Protein AF-A0A1M7MMV8-F1 (afdb_monomer_lite)

Sequence (318 aa):
MLEPCAVELTKLLLDPLRGDCEPALGEGLLLNPLEANEVASVLGEAFEEASAAGAPLVLGFLGHGHVVREGEFLFPVRSTPETPGPGTAFDLLSGLGELMRRHGGVRELTVVVDACLSGYAALFAAQQWFGPAMQTGRRIELLTSSDGRVSYGLQFSGALNGLIRQGDVRLGQILRTRPVRQAVEARLTRQVPQATSYDGGGGAPQDPYDTWLAHNVAYERELSVLAGSVDESVLIPPLRYFQPPAEMREFVEAVRRNRTVAVLGTMGSGKTTLACALCRRELLRRRRPTVPRPSAGSSASTPPAGPPARCGRCCPTR

Foldseek 3Di:
DQVVLQVLLLCLLVDCLKNVDDQLDDSVDDPLDPWLVVVLVSVLSSLQSCLVVLHAEEEEAAAAWDDPDALFIWRFSDDDDPDDDRGGTHRPLVSVLVSCVVRLSHQHYEYEEEYAQCARRVVRSVVVSQVVLLVRQGKYKYKYWANGHGRPPPLLSVLLSVCSLQFDLLDDQFADRVVSQVSSCVSDDPGRMDMDIHTSPPPDDPDPDPRGSIGGCCQPVVRFVLHPDPCVVPQSVVLNPDDDDPCLLVVLVCVVVDVDDDQDDDPPPCSSNSVSCVSRVVSNDDDDDDDDDDPPDDDDDDDDDDDDDDDDDDDDDD

Secondary structure (DSSP, 8-state):
-HHHHHHHHHHHHS-TTTT----SSTTS---S-SSHHHHHHHHHHHHHHHHHHT--EEEEEES--EEEETTEEEEESSS--SS--TTTEEEHHHHHHHHHHH-TT--EEEEEEE-TTHHHHHHHHHHHHHHHHHTTT-EEEEEES-SSSPPPTTHHHHHHHHHHHH--TTS-SEE-HHHHHHHHHTT-SS---EEEEEE------S-S----SEE-GGG-TTT-SSTT-TTHHHHHHHHHSPPPPTTHHHHHHHHHH-S-------TTS-HHHHHHHTT-TTTTSPPPP-PPPPP------PPPP--PPPP-------

pLDDT: mean 77.61, std 17.67, range [29.62, 96.44]

Organism: NCBI:txid310782

Structure (mmCIF, N/CA/C/O backbone):
data_AF-A0A1M7MMV8-F1
#
_entry.id   AF-A0A1M7MMV8-F1
#
loop_
_atom_site.group_PDB
_atom_site.id
_atom_site.type_symbol
_atom_site.label_atom_id
_atom_site.label_alt_id
_atom_site.label_comp_id
_atom_site.label_asym_id
_atom_site.label_entity_id
_atom_site.label_seq_id
_atom_site.pdbx_PDB_ins_code
_atom_site.Cartn_x
_atom_site.Cartn_y
_atom_site.Cartn_z
_atom_site.occupancy
_atom_site.B_iso_or_equiv
_atom_site.auth_seq_id
_atom_site.auth_comp_id
_atom_site.auth_asym_id
_atom_site.auth_atom_id
_atom_site.pdbx_PDB_model_num
ATOM 1 N N . MET A 1 1 ? -0.430 17.936 -4.335 1.00 71.12 1 MET A N 1
ATOM 2 C CA . MET A 1 1 ? -1.264 16.767 -3.946 1.00 71.12 1 MET A CA 1
ATOM 3 C C . MET A 1 1 ? -0.507 15.459 -4.142 1.00 71.12 1 MET A C 1
ATOM 5 O O . MET A 1 1 ? -0.550 14.642 -3.235 1.00 71.12 1 MET A O 1
ATOM 9 N N . LEU A 1 2 ? 0.203 15.287 -5.266 1.00 84.50 2 LEU A N 1
ATOM 10 C CA . LEU A 1 2 ? 1.042 14.115 -5.554 1.00 84.50 2 LEU A CA 1
ATOM 11 C C . LEU A 1 2 ? 2.174 13.917 -4.548 1.00 84.50 2 LEU A C 1
ATOM 13 O O . LEU A 1 2 ? 2.185 12.897 -3.868 1.00 84.50 2 LEU A O 1
ATOM 17 N N . GLU A 1 3 ? 3.042 14.915 -4.380 1.00 88.62 3 GLU A N 1
ATOM 18 C CA . GLU A 1 3 ? 4.192 14.824 -3.467 1.00 88.62 3 GLU A CA 1
ATOM 19 C C . GLU A 1 3 ? 3.798 14.424 -2.031 1.00 88.62 3 GLU A C 1
ATOM 21 O O . GLU A 1 3 ? 4.375 13.464 -1.528 1.00 88.62 3 GLU A O 1
ATOM 26 N N . PRO A 1 4 ? 2.772 15.021 -1.377 1.00 91.62 4 PRO A N 1
ATOM 27 C CA . PRO A 1 4 ? 2.326 14.545 -0.067 1.00 91.62 4 PRO A CA 1
ATOM 28 C C . PRO A 1 4 ? 1.918 13.069 -0.026 1.00 91.62 4 PRO A C 1
ATOM 30 O O . PRO A 1 4 ? 2.183 12.405 0.971 1.00 91.62 4 PRO A O 1
ATOM 33 N N . CYS A 1 5 ? 1.269 12.553 -1.078 1.00 91.62 5 CYS A N 1
ATOM 34 C CA . CYS A 1 5 ? 0.847 11.150 -1.121 1.00 91.62 5 CYS A CA 1
ATOM 35 C C . CYS A 1 5 ? 2.045 10.212 -1.295 1.00 91.62 5 CYS A C 1
ATOM 37 O O . CYS A 1 5 ? 2.088 9.181 -0.630 1.00 91.62 5 CYS A O 1
ATOM 39 N N . ALA A 1 6 ? 3.007 10.585 -2.147 1.00 92.31 6 ALA A N 1
ATOM 40 C CA . ALA A 1 6 ? 4.234 9.823 -2.367 1.00 92.31 6 ALA A CA 1
ATOM 41 C C . ALA A 1 6 ? 5.101 9.789 -1.102 1.00 92.31 6 ALA A C 1
ATOM 43 O O . ALA A 1 6 ? 5.446 8.714 -0.629 1.00 92.31 6 ALA A O 1
ATOM 44 N N . VAL A 1 7 ? 5.340 10.950 -0.481 1.00 95.00 7 VAL A N 1
ATOM 45 C CA . VAL A 1 7 ? 6.086 11.054 0.784 1.00 95.00 7 VAL A CA 1
ATOM 46 C C . VAL A 1 7 ? 5.411 10.252 1.897 1.00 95.00 7 VAL A C 1
ATOM 48 O O . VAL A 1 7 ? 6.087 9.600 2.688 1.00 95.00 7 VAL A O 1
ATOM 51 N N . GLU A 1 8 ? 4.081 10.299 1.994 1.00 95.75 8 GLU A N 1
ATOM 52 C CA . GLU A 1 8 ? 3.352 9.515 2.992 1.00 95.75 8 GLU A CA 1
ATOM 53 C C . GLU A 1 8 ? 3.444 8.010 2.714 1.00 95.75 8 GLU A C 1
ATOM 55 O O . GLU A 1 8 ? 3.641 7.255 3.661 1.00 95.75 8 GLU A O 1
ATOM 60 N N . LEU A 1 9 ? 3.351 7.572 1.454 1.00 95.25 9 LEU A N 1
ATOM 61 C CA . LEU A 1 9 ? 3.513 6.161 1.104 1.00 95.25 9 LEU A CA 1
ATOM 62 C C . LEU A 1 9 ? 4.921 5.667 1.459 1.00 95.25 9 LEU A C 1
ATOM 64 O O . LEU A 1 9 ? 5.030 4.670 2.163 1.00 95.25 9 LEU A O 1
ATOM 68 N N . THR A 1 10 ? 5.974 6.392 1.066 1.00 95.38 10 THR A N 1
ATOM 69 C CA . THR A 1 10 ? 7.364 6.051 1.418 1.00 95.38 10 THR A CA 1
ATOM 70 C C . THR A 1 10 ? 7.535 5.942 2.930 1.00 95.38 10 THR A C 1
ATOM 72 O O . THR A 1 10 ? 8.011 4.926 3.420 1.00 95.38 10 THR A O 1
ATOM 75 N N . LYS A 1 11 ? 7.059 6.929 3.701 1.00 96.38 11 LYS A N 1
ATOM 76 C CA . LYS A 1 11 ? 7.138 6.886 5.172 1.00 96.38 11 LYS A CA 1
ATOM 77 C C . LYS A 1 11 ? 6.429 5.682 5.779 1.00 96.38 11 LYS A C 1
ATOM 79 O O . LYS A 1 11 ? 6.890 5.164 6.782 1.00 96.38 11 LYS A O 1
ATOM 84 N N . LEU A 1 12 ? 5.290 5.277 5.219 1.00 96.44 12 LEU A N 1
ATOM 85 C CA . LEU A 1 12 ? 4.546 4.117 5.704 1.00 96.44 12 LEU A CA 1
ATOM 86 C C . LEU A 1 12 ? 5.234 2.797 5.341 1.00 96.44 12 LEU A C 1
ATOM 88 O O . LEU A 1 12 ? 5.130 1.853 6.117 1.00 96.44 12 LEU A O 1
ATOM 92 N N . LEU A 1 13 ? 5.910 2.731 4.191 1.00 95.31 13 LEU A N 1
ATOM 93 C CA . LEU A 1 13 ? 6.671 1.552 3.780 1.00 95.31 13 LEU A CA 1
ATOM 94 C C . LEU A 1 13 ? 7.964 1.394 4.597 1.00 95.31 13 LEU A C 1
ATOM 96 O O . LEU A 1 13 ? 8.295 0.287 4.994 1.00 95.31 13 LEU A O 1
ATOM 100 N N . LEU A 1 14 ? 8.645 2.495 4.917 1.00 95.50 14 LEU A N 1
ATOM 101 C CA . LEU A 1 14 ? 9.873 2.486 5.727 1.00 95.50 14 LEU A CA 1
ATOM 102 C C . LEU A 1 14 ? 9.627 2.380 7.244 1.00 95.50 14 LEU A C 1
ATOM 104 O O . LEU A 1 14 ? 10.567 2.342 8.030 1.00 95.50 14 LEU A O 1
ATOM 108 N N . ASP A 1 15 ? 8.371 2.409 7.687 1.00 95.19 15 ASP A N 1
ATOM 109 C CA . ASP A 1 15 ? 8.030 2.311 9.106 1.00 95.19 15 ASP A CA 1
ATOM 110 C C . ASP A 1 15 ? 8.120 0.841 9.571 1.00 95.19 15 ASP A C 1
ATOM 112 O O . ASP A 1 15 ? 7.400 0.006 9.007 1.00 95.19 15 ASP A O 1
ATOM 116 N N . PRO A 1 16 ? 8.939 0.523 10.600 1.00 93.38 16 PRO A N 1
ATOM 117 C CA . PRO A 1 16 ? 9.171 -0.854 11.060 1.00 93.38 16 PRO A CA 1
ATOM 118 C C . PRO A 1 16 ? 7.918 -1.587 11.551 1.00 93.38 16 PRO A C 1
ATOM 120 O O . PRO A 1 16 ? 7.846 -2.807 11.527 1.00 93.38 16 PRO A O 1
ATOM 123 N N . LEU A 1 17 ? 6.895 -0.854 11.998 1.00 91.50 17 LEU A N 1
ATOM 124 C CA . LEU A 1 17 ? 5.632 -1.439 12.462 1.00 91.50 17 LEU A CA 1
ATOM 125 C C . LEU A 1 17 ? 4.609 -1.586 11.328 1.00 91.50 17 LEU A C 1
ATOM 127 O O . LEU A 1 17 ? 3.459 -1.976 11.558 1.00 91.50 17 LEU A O 1
ATOM 131 N N . ARG A 1 18 ? 4.974 -1.171 10.111 1.00 93.25 18 ARG A N 1
ATOM 132 C CA . ARG A 1 18 ? 4.094 -1.109 8.944 1.00 93.25 18 ARG A CA 1
ATOM 133 C C . ARG A 1 18 ? 4.722 -1.811 7.762 1.00 93.25 18 ARG A C 1
ATOM 135 O O . ARG A 1 18 ? 4.415 -2.971 7.555 1.00 93.25 18 ARG A O 1
ATOM 142 N N . GLY A 1 19 ? 5.493 -1.124 6.930 1.00 92.19 19 GLY A N 1
ATOM 143 C CA . GLY A 1 19 ? 6.065 -1.761 5.749 1.00 92.19 19 GLY A CA 1
ATOM 144 C C . GLY A 1 19 ? 7.324 -2.559 6.048 1.00 92.19 19 GLY A C 1
ATOM 145 O O . GLY A 1 19 ? 7.577 -3.507 5.313 1.00 92.19 19 GLY A O 1
ATOM 146 N N . ASP A 1 20 ? 8.066 -2.185 7.098 1.00 92.75 20 ASP A N 1
ATOM 147 C CA . ASP A 1 20 ? 9.360 -2.781 7.464 1.00 92.75 20 ASP A CA 1
ATOM 148 C C . ASP A 1 20 ? 10.316 -2.913 6.262 1.00 92.75 20 ASP A C 1
ATOM 150 O O . ASP A 1 20 ? 11.073 -3.868 6.120 1.00 92.75 20 ASP A O 1
ATOM 154 N N . CYS A 1 21 ? 10.218 -1.966 5.323 1.00 92.44 21 CYS A N 1
ATOM 155 C CA . CYS A 1 21 ? 11.058 -1.927 4.138 1.00 92.44 21 CYS A CA 1
ATOM 156 C C . CYS A 1 21 ? 12.317 -1.110 4.418 1.00 92.44 21 CYS A C 1
ATOM 158 O O . CYS A 1 21 ? 12.263 -0.059 5.059 1.00 92.44 21 CYS A O 1
ATOM 160 N N . GLU A 1 22 ? 13.426 -1.530 3.824 1.00 92.94 22 GLU A N 1
ATOM 161 C CA . GLU A 1 22 ? 14.622 -0.706 3.699 1.00 92.94 22 GLU A CA 1
ATOM 162 C C . GLU A 1 22 ? 14.579 0.075 2.373 1.00 92.94 22 GLU A C 1
ATOM 164 O O . GLU A 1 22 ? 14.006 -0.402 1.383 1.00 92.94 22 GLU A O 1
ATOM 169 N N . PRO A 1 23 ? 15.131 1.298 2.320 1.00 93.19 23 PRO A N 1
ATOM 170 C CA . PRO A 1 23 ? 15.187 2.047 1.076 1.00 93.19 23 PRO A CA 1
ATOM 171 C C . PRO A 1 23 ? 16.188 1.384 0.122 1.00 93.19 23 PRO A C 1
ATOM 173 O O . PRO A 1 23 ? 17.384 1.402 0.371 1.00 93.19 23 PRO A O 1
ATOM 176 N N . ALA A 1 24 ? 15.706 0.873 -1.012 1.00 84.31 24 ALA A N 1
ATOM 177 C CA . ALA A 1 24 ? 16.559 0.270 -2.044 1.00 84.31 24 ALA A CA 1
ATOM 178 C C . ALA A 1 24 ? 17.437 1.281 -2.816 1.00 84.31 24 ALA A C 1
ATOM 180 O O . ALA A 1 24 ? 18.163 0.892 -3.719 1.00 84.31 24 ALA A O 1
ATOM 181 N N . LEU A 1 25 ? 17.285 2.586 -2.558 1.00 81.06 25 LEU A N 1
ATOM 182 C CA . LEU A 1 25 ? 18.195 3.637 -3.018 1.00 81.06 25 LEU A CA 1
ATOM 183 C C . LEU A 1 25 ? 17.940 4.928 -2.234 1.00 81.06 25 LEU A C 1
ATOM 185 O O . LEU A 1 25 ? 16.809 5.424 -2.213 1.00 81.06 25 LEU A O 1
ATOM 189 N N . GLY A 1 26 ? 18.990 5.524 -1.661 1.00 84.19 26 GLY A N 1
ATOM 190 C CA . GLY A 1 26 ? 18.907 6.809 -0.958 1.00 84.19 26 GLY A CA 1
ATOM 191 C C . GLY A 1 26 ? 17.808 6.816 0.111 1.00 84.19 26 GLY A C 1
ATOM 192 O O . GLY A 1 26 ? 17.819 6.004 1.025 1.00 84.19 26 GLY A O 1
ATOM 193 N N . GLU A 1 27 ? 16.830 7.714 -0.029 1.00 86.62 27 GLU A N 1
ATOM 194 C CA . GLU A 1 27 ? 15.670 7.830 0.876 1.00 86.62 27 GLU A CA 1
ATOM 195 C C . GLU A 1 27 ? 14.450 6.993 0.421 1.00 86.62 27 GLU A C 1
ATOM 197 O O . GLU A 1 27 ? 13.348 7.143 0.952 1.00 86.62 27 GLU A O 1
ATOM 202 N N . GLY A 1 28 ? 14.593 6.156 -0.615 1.00 89.62 28 GLY A N 1
ATOM 203 C CA . GLY A 1 28 ? 13.506 5.335 -1.165 1.00 89.62 28 GLY A CA 1
ATOM 204 C C . GLY A 1 28 ? 12.421 6.131 -1.905 1.00 89.62 28 GLY A C 1
ATOM 205 O O . GLY A 1 28 ? 11.288 5.665 -2.047 1.00 89.62 28 GLY A O 1
ATOM 206 N N . LEU A 1 29 ? 12.730 7.354 -2.350 1.00 92.50 29 LEU A N 1
ATOM 207 C CA . LEU A 1 29 ? 11.789 8.238 -3.036 1.00 92.50 29 LEU A CA 1
ATOM 208 C C . LEU A 1 29 ? 12.481 9.076 -4.117 1.00 92.50 29 LEU A C 1
ATOM 210 O O . LEU A 1 29 ? 13.401 9.837 -3.830 1.00 92.50 29 LEU A O 1
ATOM 214 N N . LEU A 1 30 ? 11.950 9.006 -5.339 1.00 92.00 30 LEU A N 1
ATOM 215 C CA . LEU A 1 30 ? 12.319 9.869 -6.460 1.00 92.00 30 LEU A CA 1
ATOM 216 C C . LEU A 1 30 ? 11.159 10.826 -6.773 1.00 92.00 30 LEU A C 1
ATOM 218 O O . LEU A 1 30 ? 10.054 10.385 -7.094 1.00 92.00 30 LEU A O 1
ATOM 222 N N . LEU A 1 31 ? 11.398 12.137 -6.676 1.00 89.75 31 LEU A N 1
ATOM 223 C CA . LEU A 1 31 ? 10.403 13.175 -6.968 1.00 89.75 31 LEU A CA 1
ATOM 224 C C . LEU A 1 31 ? 10.819 14.009 -8.174 1.00 89.75 31 LEU A C 1
ATOM 226 O O . LEU A 1 31 ? 11.951 14.469 -8.246 1.00 89.75 31 LEU A O 1
ATOM 230 N N . ASN A 1 32 ? 9.854 14.274 -9.058 1.00 85.38 32 ASN A N 1
ATOM 231 C CA . ASN A 1 32 ? 9.992 15.162 -10.217 1.00 85.38 32 ASN A CA 1
ATOM 232 C C . ASN A 1 32 ? 11.279 14.916 -11.041 1.00 85.38 32 ASN A C 1
ATOM 234 O O . ASN A 1 32 ? 12.029 15.873 -11.262 1.00 85.38 32 ASN A O 1
ATOM 238 N N . PRO A 1 33 ? 11.536 13.669 -11.492 1.00 87.38 33 PRO A N 1
ATOM 239 C CA . PRO A 1 33 ? 12.714 13.368 -12.299 1.00 87.38 33 PRO A CA 1
ATOM 240 C C . PRO A 1 33 ? 12.750 14.245 -13.553 1.00 87.38 33 PRO A C 1
ATOM 242 O O . PRO A 1 33 ? 11.723 14.533 -14.178 1.00 87.38 33 PRO A O 1
ATOM 245 N N . LEU A 1 34 ? 13.942 14.692 -13.930 1.00 82.00 34 LEU A N 1
ATOM 246 C CA . LEU A 1 34 ? 14.109 15.602 -15.058 1.00 82.00 34 LEU A CA 1
ATOM 247 C C . LEU A 1 34 ? 14.065 14.859 -16.390 1.00 82.00 34 LEU A C 1
ATOM 249 O O . LEU A 1 34 ? 13.573 15.436 -17.365 1.00 82.00 34 LEU A O 1
ATOM 253 N N . GLU A 1 35 ? 14.556 13.619 -16.412 1.00 85.56 35 GLU A N 1
ATOM 254 C CA . GLU A 1 35 ? 14.747 12.794 -17.606 1.00 85.56 35 GLU A CA 1
ATOM 255 C C . GLU A 1 35 ? 14.334 11.336 -17.353 1.00 85.56 35 GLU A C 1
ATOM 257 O O . GLU A 1 35 ? 14.447 10.821 -16.243 1.00 85.56 35 GLU A O 1
ATOM 262 N N . ALA A 1 36 ? 13.885 10.630 -18.396 1.00 86.25 36 ALA A N 1
ATOM 263 C CA . ALA A 1 36 ? 13.515 9.213 -18.286 1.00 86.25 36 ALA A CA 1
ATOM 264 C C . ALA A 1 36 ? 14.699 8.312 -17.883 1.00 86.25 36 ALA A C 1
ATOM 266 O O . ALA A 1 36 ? 14.507 7.316 -17.186 1.00 86.25 36 ALA A O 1
ATOM 267 N N . ASN A 1 37 ? 15.922 8.687 -18.271 1.00 87.12 37 ASN A N 1
ATOM 268 C CA . ASN A 1 37 ? 17.139 7.961 -17.905 1.00 87.12 37 ASN A CA 1
ATOM 269 C C . ASN A 1 37 ? 17.435 8.016 -16.403 1.00 87.12 37 ASN A C 1
ATOM 271 O O . ASN A 1 37 ? 17.997 7.066 -15.871 1.00 87.12 37 ASN A O 1
ATOM 275 N N . GLU A 1 38 ? 17.023 9.081 -15.716 1.00 89.06 38 GLU A N 1
ATOM 276 C CA . GLU A 1 38 ? 17.145 9.184 -14.259 1.00 89.06 38 GLU A CA 1
ATOM 277 C C . GLU A 1 38 ? 16.297 8.104 -13.577 1.00 89.06 38 GLU A C 1
ATOM 279 O O . GLU A 1 38 ? 16.791 7.360 -12.735 1.00 89.06 38 GLU A O 1
ATOM 284 N N . VAL A 1 39 ? 15.047 7.938 -14.026 1.00 90.44 39 VAL A N 1
ATOM 285 C CA . VAL A 1 39 ? 14.155 6.870 -13.545 1.00 90.44 39 VAL A CA 1
ATOM 286 C C . VAL A 1 39 ? 14.746 5.493 -13.841 1.00 90.44 39 VAL A C 1
ATOM 288 O O . VAL A 1 39 ? 14.743 4.626 -12.972 1.00 90.44 39 VAL A O 1
ATOM 291 N N . ALA A 1 40 ? 15.274 5.289 -15.051 1.00 90.94 40 ALA A N 1
ATOM 292 C CA . ALA A 1 40 ? 15.883 4.020 -15.434 1.00 90.94 40 ALA A CA 1
ATOM 293 C C . ALA A 1 40 ? 17.128 3.681 -14.593 1.00 90.94 40 ALA A C 1
ATOM 295 O O . ALA A 1 40 ? 17.284 2.523 -14.211 1.00 90.94 40 ALA A O 1
ATOM 296 N N . SER A 1 41 ? 17.979 4.669 -14.283 1.00 91.88 41 SER A N 1
ATOM 297 C CA . SER A 1 41 ? 19.162 4.490 -13.424 1.00 91.88 41 SER A CA 1
ATOM 298 C C . SER A 1 41 ? 18.754 4.101 -12.010 1.00 91.88 41 SER A C 1
ATOM 300 O O . SER A 1 41 ? 19.182 3.064 -11.515 1.00 91.88 41 SER A O 1
ATOM 302 N N . VAL A 1 42 ? 17.839 4.868 -11.408 1.00 93.50 42 VAL A N 1
ATOM 303 C CA . VAL A 1 42 ? 17.348 4.632 -10.043 1.00 93.50 42 VAL A CA 1
ATOM 304 C C . VAL A 1 42 ? 16.703 3.255 -9.907 1.00 93.50 42 VAL A C 1
ATOM 306 O O . VAL A 1 42 ? 16.947 2.543 -8.937 1.00 93.50 42 VAL A O 1
ATOM 309 N N . LEU A 1 43 ? 15.894 2.848 -10.889 1.00 93.75 43 LEU A N 1
ATOM 310 C CA . LEU A 1 43 ? 15.322 1.505 -10.900 1.00 93.75 43 LEU A CA 1
ATOM 311 C C . LEU A 1 43 ? 16.399 0.433 -11.095 1.00 93.75 43 LEU A C 1
ATOM 313 O O . LEU A 1 43 ? 16.319 -0.611 -10.460 1.00 93.75 43 LEU A O 1
ATOM 317 N N . GLY A 1 44 ? 17.401 0.676 -11.943 1.00 94.69 44 GLY A N 1
ATOM 318 C CA . GLY A 1 44 ? 18.543 -0.223 -12.114 1.00 94.69 44 GLY A CA 1
ATOM 319 C C . GLY A 1 44 ? 19.270 -0.496 -10.801 1.00 94.69 44 GLY A C 1
ATOM 320 O O . GLY A 1 44 ? 19.436 -1.656 -10.434 1.00 94.69 44 GLY A O 1
ATOM 321 N N . GLU A 1 45 ? 19.615 0.563 -10.073 1.00 95.12 45 GLU A N 1
ATOM 322 C CA . GLU A 1 45 ? 20.292 0.490 -8.773 1.00 95.12 45 GLU A CA 1
ATOM 323 C C . GLU A 1 45 ? 19.429 -0.238 -7.729 1.00 95.12 45 GLU A C 1
ATOM 325 O O . GLU A 1 45 ? 19.895 -1.184 -7.098 1.00 95.12 45 GLU A O 1
ATOM 330 N N . ALA A 1 46 ? 18.138 0.099 -7.631 1.00 95.12 46 ALA A N 1
ATOM 331 C CA . ALA A 1 46 ? 17.223 -0.561 -6.697 1.00 95.12 46 ALA A CA 1
ATOM 332 C C . ALA A 1 46 ? 17.057 -2.068 -6.977 1.00 95.12 46 ALA A C 1
ATOM 334 O O . ALA A 1 46 ? 16.980 -2.880 -6.053 1.00 95.12 46 ALA A O 1
ATOM 335 N N . PHE A 1 47 ? 17.001 -2.466 -8.253 1.00 94.19 47 PHE A N 1
ATOM 336 C CA . PHE A 1 47 ? 16.959 -3.879 -8.636 1.00 94.19 47 PHE A CA 1
ATOM 337 C C . PHE A 1 47 ? 18.290 -4.590 -8.390 1.00 94.19 47 PHE A C 1
ATOM 339 O O . PHE A 1 47 ? 18.285 -5.769 -8.035 1.00 94.19 47 PHE A O 1
ATOM 346 N N . GLU A 1 48 ? 19.418 -3.912 -8.595 1.00 94.88 48 GLU A N 1
ATOM 347 C CA . GLU A 1 48 ? 20.742 -4.450 -8.295 1.00 94.88 48 GLU A CA 1
ATOM 348 C C . GLU A 1 48 ? 20.886 -4.748 -6.802 1.00 94.88 48 GLU A C 1
ATOM 350 O O . GLU A 1 48 ? 21.221 -5.880 -6.448 1.00 94.88 48 GLU A O 1
ATOM 355 N N . GLU A 1 49 ? 20.533 -3.793 -5.941 1.00 93.44 49 GLU A N 1
ATOM 356 C CA . GLU A 1 49 ? 20.600 -3.937 -4.486 1.00 93.44 49 GLU A CA 1
ATOM 357 C C . GLU A 1 49 ? 19.662 -5.040 -3.977 1.00 93.44 49 GLU A C 1
ATOM 359 O O . GLU A 1 49 ? 20.107 -5.983 -3.315 1.00 93.44 49 GLU A O 1
ATOM 364 N N . ALA A 1 50 ? 18.385 -5.012 -4.378 1.00 91.81 50 ALA A N 1
ATOM 365 C CA . ALA A 1 50 ? 17.424 -6.049 -3.996 1.00 91.81 50 ALA A CA 1
ATOM 366 C C . ALA A 1 50 ? 17.840 -7.441 -4.506 1.00 91.81 50 ALA A C 1
ATOM 368 O O . ALA A 1 50 ? 17.700 -8.441 -3.800 1.00 91.81 50 ALA A O 1
ATOM 369 N N . SER A 1 51 ? 18.402 -7.524 -5.716 1.00 91.50 51 SER A N 1
ATOM 370 C CA . SER A 1 51 ? 18.907 -8.783 -6.268 1.00 91.50 51 SER A CA 1
ATOM 371 C C . SER A 1 51 ? 20.131 -9.299 -5.524 1.00 91.50 51 SER A C 1
ATOM 373 O O . SER A 1 51 ? 20.250 -10.513 -5.359 1.00 91.50 51 SER A O 1
ATOM 375 N N . ALA A 1 52 ? 21.046 -8.420 -5.113 1.00 92.00 52 ALA A N 1
ATOM 376 C CA . ALA A 1 52 ? 22.229 -8.796 -4.344 1.00 92.00 52 ALA A CA 1
ATOM 377 C C . ALA A 1 52 ? 21.845 -9.312 -2.948 1.00 92.00 52 ALA A C 1
ATOM 379 O O . ALA A 1 52 ? 22.420 -10.295 -2.481 1.00 92.00 52 ALA A O 1
ATOM 380 N N . ALA A 1 53 ? 20.830 -8.706 -2.327 1.00 90.00 53 ALA A N 1
ATOM 381 C CA . ALA A 1 53 ? 20.279 -9.135 -1.044 1.00 90.00 53 ALA A CA 1
ATOM 382 C C . ALA A 1 53 ? 19.363 -10.372 -1.141 1.00 90.00 53 ALA A C 1
ATOM 384 O O . ALA A 1 53 ? 19.070 -11.007 -0.129 1.00 90.00 53 ALA A O 1
ATOM 385 N N . GLY A 1 54 ? 18.888 -10.724 -2.343 1.00 87.75 54 GLY A N 1
ATOM 386 C CA . GLY A 1 54 ? 17.844 -11.739 -2.524 1.00 87.75 54 GLY A CA 1
ATOM 387 C C . GLY A 1 54 ? 16.504 -11.332 -1.899 1.00 87.75 54 GLY A C 1
ATOM 388 O O . GLY A 1 54 ? 15.732 -12.198 -1.488 1.00 87.75 54 GLY A O 1
ATOM 389 N N . ALA A 1 55 ? 16.260 -10.025 -1.792 1.00 88.44 55 ALA A N 1
ATOM 390 C CA . ALA A 1 55 ? 15.129 -9.433 -1.095 1.00 88.44 55 ALA A CA 1
ATOM 391 C C . ALA A 1 55 ? 13.922 -9.206 -2.030 1.00 88.44 55 ALA A C 1
ATOM 393 O O . ALA A 1 55 ? 14.091 -9.035 -3.246 1.00 88.44 55 ALA A O 1
ATOM 394 N N . PRO A 1 56 ? 12.691 -9.184 -1.485 1.00 89.25 56 PRO A N 1
ATOM 395 C CA . PRO A 1 56 ? 11.526 -8.685 -2.208 1.00 89.25 56 PRO A CA 1
ATOM 396 C C . PRO A 1 56 ? 11.674 -7.185 -2.498 1.00 89.25 56 PRO A C 1
ATOM 398 O O . PRO A 1 56 ? 12.244 -6.442 -1.702 1.00 89.25 56 PRO A O 1
ATOM 401 N N . LEU A 1 57 ? 11.118 -6.724 -3.620 1.00 91.62 57 LEU A N 1
ATOM 402 C CA . LEU A 1 57 ? 11.142 -5.312 -4.007 1.00 91.62 57 LEU A CA 1
ATOM 403 C C . LEU A 1 57 ? 9.720 -4.747 -4.110 1.00 91.62 57 LEU A C 1
ATOM 405 O O . LEU A 1 57 ? 8.852 -5.327 -4.766 1.00 91.62 57 LEU A O 1
ATOM 409 N N . VAL A 1 58 ? 9.486 -3.586 -3.493 1.00 93.12 58 VAL A N 1
ATOM 410 C CA . VAL A 1 58 ? 8.222 -2.839 -3.583 1.00 93.12 58 VAL A CA 1
ATOM 411 C C . VAL A 1 58 ? 8.467 -1.523 -4.318 1.00 93.12 58 VAL A C 1
ATOM 413 O O . VAL A 1 58 ? 9.306 -0.727 -3.909 1.00 93.12 58 VAL A O 1
ATOM 416 N N . LEU A 1 59 ? 7.717 -1.272 -5.391 1.00 93.69 59 LEU A N 1
ATOM 417 C CA . LEU A 1 59 ? 7.830 -0.066 -6.214 1.00 93.69 59 LEU A CA 1
ATOM 418 C C . LEU A 1 59 ? 6.501 0.688 -6.279 1.00 93.69 59 LEU A C 1
ATOM 420 O O . LEU A 1 59 ? 5.448 0.094 -6.516 1.00 93.69 59 LEU A O 1
ATOM 424 N N . GLY A 1 60 ? 6.552 2.012 -6.124 1.00 92.56 60 GLY A N 1
ATOM 425 C CA . GLY A 1 60 ? 5.394 2.902 -6.217 1.00 92.56 60 GLY A CA 1
ATOM 426 C C . GLY A 1 60 ? 5.539 3.932 -7.338 1.00 92.56 60 GLY A C 1
ATOM 427 O O . GLY A 1 60 ? 6.444 4.759 -7.308 1.00 92.56 60 GLY A O 1
ATOM 428 N N . PHE A 1 61 ? 4.608 3.932 -8.291 1.00 90.88 61 PHE A N 1
ATOM 429 C CA . PHE A 1 61 ? 4.542 4.878 -9.407 1.00 90.88 61 PHE A CA 1
ATOM 430 C C . PHE A 1 61 ? 3.292 5.747 -9.276 1.00 90.88 61 PHE A C 1
ATOM 432 O O . PHE A 1 61 ? 2.179 5.307 -9.564 1.00 90.88 61 PHE A O 1
ATOM 439 N N . LEU A 1 62 ? 3.459 6.985 -8.810 1.00 89.88 62 LEU A N 1
ATOM 440 C CA . LEU A 1 62 ? 2.362 7.932 -8.594 1.00 89.88 62 LEU A CA 1
ATOM 441 C C . LEU A 1 62 ? 2.520 9.102 -9.560 1.00 89.88 62 LEU A C 1
ATOM 443 O O . LEU A 1 62 ? 3.480 9.861 -9.449 1.00 89.88 62 LEU A O 1
ATOM 447 N N . GLY A 1 63 ? 1.589 9.273 -10.498 1.00 86.00 63 GLY A N 1
ATOM 448 C CA . GLY A 1 63 ? 1.733 10.320 -11.503 1.00 86.00 63 GLY A CA 1
ATOM 449 C C . GLY A 1 63 ? 0.780 10.236 -12.678 1.00 86.00 63 GLY A C 1
ATOM 450 O O . GLY A 1 63 ? -0.318 9.685 -12.601 1.00 86.00 63 GLY A O 1
ATOM 451 N N . HIS A 1 64 ? 1.195 10.849 -13.781 1.00 80.19 64 HIS A N 1
ATOM 452 C CA . HIS A 1 64 ? 0.487 10.724 -15.044 1.00 80.19 64 HIS A CA 1
ATOM 453 C C . HIS A 1 64 ? 0.845 9.391 -15.699 1.00 80.19 64 HIS A C 1
ATOM 455 O O . HIS A 1 64 ? 1.969 8.914 -15.604 1.00 80.19 64 HIS A O 1
ATOM 461 N N . GLY A 1 65 ? -0.136 8.783 -16.353 1.00 77.44 65 GLY A N 1
ATOM 462 C CA . GLY A 1 65 ? 0.050 7.582 -17.153 1.00 77.44 65 GLY A CA 1
ATOM 463 C C . GLY A 1 65 ? -0.441 7.863 -18.554 1.00 77.44 65 GLY A C 1
ATOM 464 O O . GLY A 1 65 ? -1.475 8.520 -18.721 1.00 77.44 65 GLY A O 1
ATOM 465 N N . HIS A 1 66 ? 0.298 7.390 -19.547 1.00 75.56 66 HIS A N 1
ATOM 466 C CA . HIS A 1 66 ? -0.109 7.474 -20.936 1.00 75.56 66 HIS A CA 1
ATOM 467 C C . HIS A 1 66 ? -0.013 6.100 -21.588 1.00 75.56 66 HIS A C 1
ATOM 469 O O . HIS A 1 66 ? 1.030 5.451 -21.559 1.00 75.56 66 HIS A O 1
ATOM 475 N N . VAL A 1 67 ? -1.119 5.667 -22.184 1.00 72.31 67 VAL A N 1
ATOM 476 C CA . VAL A 1 67 ? -1.174 4.433 -22.965 1.00 72.31 67 VAL A CA 1
ATOM 477 C C . VAL A 1 67 ? -1.004 4.824 -24.422 1.00 72.31 67 VAL A C 1
ATOM 479 O O . VAL A 1 67 ? -1.875 5.495 -24.972 1.00 72.31 67 VAL A O 1
ATOM 482 N N . VAL A 1 68 ? 0.115 4.430 -25.029 1.00 68.75 68 VAL A N 1
ATOM 483 C CA . VAL A 1 68 ? 0.385 4.699 -26.453 1.00 68.75 68 VAL A CA 1
ATOM 484 C C . VAL A 1 68 ? -0.307 3.657 -27.328 1.00 68.75 68 VAL A C 1
ATOM 486 O O . VAL A 1 68 ? -0.915 3.984 -28.344 1.00 68.75 68 VAL A O 1
ATOM 489 N N . ARG A 1 69 ? -0.215 2.388 -26.923 1.00 66.81 69 ARG A N 1
ATOM 490 C CA . ARG A 1 69 ? -0.813 1.214 -27.570 1.00 66.81 69 ARG A CA 1
ATOM 491 C C . ARG A 1 69 ? -0.962 0.090 -26.544 1.00 66.81 69 ARG A C 1
ATOM 493 O O . ARG A 1 69 ? -0.460 0.197 -25.425 1.00 66.81 69 ARG A O 1
ATOM 500 N N . GLU A 1 70 ? -1.641 -0.991 -26.913 1.00 65.00 70 GLU A N 1
ATOM 501 C CA . GLU A 1 70 ? -1.705 -2.189 -26.069 1.00 65.00 70 GLU A CA 1
ATOM 502 C C . GLU A 1 70 ? -0.289 -2.686 -25.733 1.00 65.00 70 GLU A C 1
ATOM 504 O O . GLU A 1 70 ? 0.543 -2.857 -26.623 1.00 65.00 70 GLU A O 1
ATOM 509 N N . GLY A 1 71 ? -0.007 -2.881 -24.442 1.00 63.53 71 GLY A N 1
ATOM 510 C CA . GLY A 1 71 ? 1.308 -3.315 -23.962 1.00 63.53 71 GLY A CA 1
ATOM 511 C C . GLY A 1 71 ? 2.344 -2.203 -23.747 1.00 63.53 71 GLY A C 1
ATOM 512 O O . GLY A 1 71 ? 3.415 -2.502 -23.236 1.00 63.53 71 GLY A O 1
ATOM 513 N N . GLU A 1 72 ? 2.041 -0.939 -24.070 1.00 70.88 72 GLU A N 1
ATOM 514 C CA . GLU A 1 72 ? 2.966 0.194 -23.896 1.00 70.88 72 GLU A CA 1
ATOM 515 C C . GLU A 1 72 ? 2.369 1.237 -22.940 1.00 70.88 72 GLU A C 1
ATOM 517 O O . GLU A 1 72 ? 1.407 1.945 -23.266 1.00 70.88 72 GLU A O 1
ATOM 522 N N . PHE A 1 73 ? 2.949 1.327 -21.741 1.00 75.25 73 PHE A N 1
ATOM 523 C CA . PHE A 1 73 ? 2.546 2.263 -20.694 1.00 75.25 73 PHE A CA 1
ATOM 524 C C . PHE A 1 73 ? 3.722 3.166 -20.369 1.00 75.25 73 PHE A C 1
ATOM 526 O O . PHE A 1 73 ? 4.681 2.779 -19.696 1.00 75.25 73 PHE A O 1
ATOM 533 N N . LEU A 1 74 ? 3.611 4.391 -20.857 1.00 79.19 74 LEU A N 1
ATOM 534 C CA . LEU A 1 74 ? 4.587 5.427 -20.628 1.00 79.19 74 LEU A CA 1
ATOM 535 C C . LEU A 1 74 ? 4.223 6.177 -19.350 1.00 79.19 74 LEU A C 1
ATOM 537 O O . LEU A 1 74 ? 3.089 6.633 -19.177 1.00 79.19 74 LEU A O 1
ATOM 541 N N . PHE A 1 75 ? 5.205 6.309 -18.467 1.00 81.88 75 PHE A N 1
ATOM 542 C CA . PHE A 1 75 ? 5.151 7.117 -17.260 1.00 81.88 75 PHE A CA 1
ATOM 543 C C . PHE A 1 75 ? 5.940 8.409 -17.516 1.00 81.88 75 PHE A C 1
ATOM 545 O O . PHE A 1 75 ? 7.175 8.390 -17.478 1.00 81.88 75 PHE A O 1
ATOM 552 N N . PRO A 1 76 ? 5.269 9.523 -17.871 1.00 78.44 76 PRO A N 1
ATOM 553 C CA . PRO A 1 76 ? 5.945 10.780 -18.145 1.00 78.44 76 PRO A CA 1
ATOM 554 C C . PRO A 1 76 ? 6.706 11.262 -16.914 1.00 78.44 76 PRO A C 1
ATOM 556 O O . PRO A 1 76 ? 6.151 11.320 -15.818 1.00 78.44 76 PRO A O 1
ATOM 559 N N . VAL A 1 77 ? 7.969 11.637 -17.112 1.00 76.06 77 VAL A N 1
ATOM 560 C CA . VAL A 1 77 ? 8.811 12.184 -16.035 1.00 76.06 77 VAL A CA 1
ATOM 561 C C . VAL A 1 77 ? 8.481 13.646 -15.731 1.00 76.06 77 VAL A C 1
ATOM 563 O O . VAL A 1 77 ? 8.717 14.134 -14.632 1.00 76.06 77 VAL A O 1
ATOM 566 N N . ARG A 1 78 ? 7.845 14.332 -16.689 1.00 68.94 78 ARG A N 1
ATOM 567 C CA . ARG A 1 78 ? 7.350 15.709 -16.568 1.00 68.94 78 ARG A CA 1
ATOM 568 C C . ARG A 1 78 ? 5.864 15.795 -16.915 1.00 68.94 78 ARG A C 1
ATOM 570 O O . ARG A 1 78 ? 5.252 14.805 -17.312 1.00 68.94 78 ARG A O 1
ATOM 577 N N . SER A 1 79 ? 5.295 16.997 -16.765 1.00 63.38 79 SER A N 1
ATOM 578 C CA . SER A 1 79 ? 3.957 17.368 -17.255 1.00 63.38 79 SER A CA 1
ATOM 579 C C . SER A 1 79 ? 3.628 16.661 -18.567 1.00 63.38 79 SER A C 1
ATOM 581 O O . SER A 1 79 ? 4.484 16.665 -19.448 1.00 63.38 79 SER A O 1
ATOM 583 N N . THR A 1 80 ? 2.420 16.095 -18.692 1.00 60.03 80 THR A N 1
ATOM 584 C CA . THR A 1 80 ? 1.984 15.287 -19.843 1.00 60.03 80 THR A CA 1
ATOM 585 C C . THR A 1 80 ? 2.451 15.913 -21.165 1.00 60.03 80 THR A C 1
ATOM 587 O O . THR A 1 80 ? 1.870 16.919 -21.580 1.00 60.03 80 THR A O 1
ATOM 590 N N . PRO A 1 81 ? 3.514 15.388 -21.803 1.00 61.28 81 PRO A N 1
ATOM 591 C CA . PRO A 1 81 ? 4.031 15.977 -23.030 1.00 61.28 81 PRO A CA 1
ATOM 592 C C . PRO A 1 81 ? 3.017 15.758 -24.156 1.00 61.28 81 PRO A C 1
ATOM 594 O O . PRO A 1 81 ? 2.308 14.751 -24.160 1.00 61.28 81 PRO A O 1
ATOM 597 N N . GLU A 1 82 ? 2.963 16.672 -25.129 1.00 60.41 82 GLU A N 1
ATOM 598 C CA . GLU A 1 82 ? 2.089 16.522 -26.307 1.00 60.41 82 GLU A CA 1
ATOM 599 C C . GLU A 1 82 ? 2.403 15.243 -27.099 1.00 60.41 82 GLU A C 1
ATOM 601 O O . GLU A 1 82 ? 1.526 14.670 -27.741 1.00 60.41 82 GLU A O 1
ATOM 606 N N . THR A 1 83 ? 3.646 14.758 -27.030 1.00 65.62 83 THR A N 1
ATOM 607 C CA . THR A 1 83 ? 4.058 13.465 -27.585 1.00 65.62 83 THR A CA 1
ATOM 608 C C . THR A 1 83 ? 5.010 12.766 -26.609 1.00 65.62 83 THR A C 1
ATOM 610 O O . THR A 1 83 ? 6.186 13.132 -26.513 1.00 65.62 83 THR A O 1
ATOM 613 N N . PRO A 1 84 ? 4.518 11.790 -25.829 1.00 68.44 84 PRO A N 1
ATOM 614 C CA . PRO A 1 84 ? 5.358 10.956 -24.976 1.00 68.44 84 PRO A CA 1
ATOM 615 C C . PRO A 1 84 ? 6.337 10.115 -25.806 1.00 68.44 84 PRO A C 1
ATOM 617 O O . PRO A 1 84 ? 5.967 9.570 -26.843 1.00 68.44 84 PRO A O 1
ATOM 620 N N . GLY A 1 85 ? 7.584 10.001 -25.351 1.00 69.62 85 GLY A N 1
ATOM 621 C CA . GLY A 1 85 ? 8.615 9.199 -26.009 1.00 69.62 85 GLY A CA 1
ATOM 622 C C . GLY A 1 85 ? 9.828 8.948 -25.106 1.00 69.62 85 GLY A C 1
ATOM 623 O O . GLY A 1 85 ? 9.829 9.404 -23.964 1.00 69.62 85 GLY A O 1
ATOM 624 N N . PRO A 1 86 ? 10.884 8.275 -25.603 1.00 67.62 86 PRO A N 1
ATOM 625 C CA . PRO A 1 86 ? 12.000 7.786 -24.779 1.00 67.62 86 PRO A CA 1
ATOM 626 C C . PRO A 1 86 ? 12.756 8.855 -23.976 1.00 67.62 86 PRO A C 1
ATOM 628 O O . PRO A 1 86 ? 13.346 8.546 -22.950 1.00 67.62 86 PRO A O 1
ATOM 631 N N . GLY A 1 87 ? 12.742 10.116 -24.422 1.00 72.56 87 GLY A N 1
ATOM 632 C CA . GLY A 1 87 ? 13.345 11.232 -23.681 1.00 72.56 87 GLY A CA 1
ATOM 633 C C . GLY A 1 87 ? 12.414 11.892 -22.655 1.00 72.56 87 GLY A C 1
ATOM 634 O O . GLY A 1 87 ? 12.878 12.641 -21.803 1.00 72.56 87 GLY A O 1
ATOM 635 N N . THR A 1 88 ? 11.103 11.646 -22.732 1.00 76.62 88 THR A N 1
ATOM 636 C CA . THR A 1 88 ? 10.073 12.377 -21.969 1.00 76.62 88 THR A CA 1
ATOM 637 C C . THR A 1 88 ? 9.208 11.480 -21.087 1.00 76.62 88 THR A C 1
ATOM 639 O O . THR A 1 88 ? 8.487 11.982 -20.219 1.00 76.62 88 THR A O 1
ATOM 642 N N . ALA A 1 89 ? 9.282 10.162 -21.269 1.00 84.44 89 ALA A N 1
ATOM 643 C CA . ALA A 1 89 ? 8.562 9.186 -20.476 1.00 84.44 89 ALA A CA 1
ATOM 644 C C . ALA A 1 89 ? 9.328 7.866 -20.370 1.00 84.44 89 ALA A C 1
ATOM 646 O O . ALA A 1 89 ? 9.977 7.424 -21.315 1.00 84.44 89 ALA A O 1
ATOM 647 N N . PHE A 1 90 ? 9.211 7.232 -19.209 1.00 86.56 90 PHE A N 1
ATOM 648 C CA . PHE A 1 90 ? 9.742 5.901 -18.966 1.00 86.56 90 PHE A CA 1
ATOM 649 C C . PHE A 1 90 ? 8.731 4.848 -19.431 1.00 86.56 90 PHE A C 1
ATOM 651 O O . PHE A 1 90 ? 7.566 4.906 -19.034 1.00 86.56 90 PHE A O 1
ATOM 658 N N . ASP A 1 91 ? 9.157 3.883 -20.248 1.00 86.38 91 ASP A N 1
ATOM 659 C CA . ASP A 1 91 ? 8.345 2.696 -20.536 1.00 86.38 91 ASP A CA 1
ATOM 660 C C . ASP A 1 91 ? 8.387 1.766 -19.325 1.00 86.38 91 ASP A C 1
ATOM 662 O O . ASP A 1 91 ? 9.308 0.963 -19.152 1.00 86.38 91 ASP A O 1
ATOM 666 N N . LEU A 1 92 ? 7.371 1.911 -18.472 1.00 84.06 92 LEU A N 1
ATOM 667 C CA . LEU A 1 92 ? 7.262 1.181 -17.218 1.00 84.06 92 LEU A CA 1
ATOM 668 C C . LEU A 1 92 ? 7.273 -0.327 -17.449 1.00 84.06 92 LEU A C 1
ATOM 670 O O . LEU A 1 92 ? 7.837 -1.084 -16.662 1.00 84.06 92 LEU A O 1
ATOM 674 N N . LEU A 1 93 ? 6.639 -0.760 -18.533 1.00 79.50 93 LEU A N 1
ATOM 675 C CA . LEU A 1 93 ? 6.379 -2.163 -18.776 1.00 79.50 93 LEU A CA 1
ATOM 676 C C . LEU A 1 93 ? 7.614 -2.859 -19.323 1.00 79.50 93 LEU A C 1
ATOM 678 O O . LEU A 1 93 ? 8.106 -3.823 -18.731 1.00 79.50 93 LEU A O 1
ATOM 682 N N . SER A 1 94 ? 8.165 -2.332 -20.411 1.00 81.25 94 SER A N 1
ATOM 683 C CA . SER A 1 94 ? 9.387 -2.879 -20.995 1.00 81.25 94 SER A CA 1
ATOM 684 C C . SER A 1 94 ? 10.571 -2.748 -20.035 1.00 81.25 94 SER A C 1
ATOM 686 O O . SER A 1 94 ? 11.354 -3.691 -19.898 1.00 81.25 94 SER A O 1
ATOM 688 N N . GLY A 1 95 ? 10.670 -1.615 -19.329 1.00 86.94 95 GLY A N 1
ATOM 689 C CA . GLY A 1 95 ? 11.746 -1.329 -18.383 1.00 86.94 95 GLY A CA 1
ATOM 690 C C . GLY A 1 95 ? 11.780 -2.303 -17.207 1.00 86.94 95 GLY A C 1
ATOM 691 O O . GLY A 1 95 ? 12.809 -2.935 -16.970 1.00 86.94 95 GLY A O 1
ATOM 692 N N . LEU A 1 96 ? 10.654 -2.499 -16.510 1.00 87.38 96 LEU A N 1
ATOM 693 C CA . LEU A 1 96 ? 10.597 -3.455 -15.396 1.00 87.38 96 LEU A CA 1
ATOM 694 C C . LEU A 1 96 ? 10.794 -4.900 -15.869 1.00 87.38 96 LEU A C 1
ATOM 696 O O . LEU A 1 96 ? 11.480 -5.670 -15.200 1.00 87.38 96 LEU A O 1
ATOM 700 N N . GLY A 1 97 ? 10.258 -5.272 -17.036 1.00 83.25 97 GLY A N 1
ATOM 701 C CA . GLY A 1 97 ? 10.463 -6.608 -17.600 1.00 83.25 97 GLY A CA 1
ATOM 702 C C . GLY A 1 97 ? 11.936 -6.910 -17.905 1.00 83.25 97 GLY A C 1
ATOM 703 O O . GLY A 1 97 ? 12.406 -8.022 -17.657 1.00 83.25 97 GLY A O 1
ATOM 704 N N . GLU A 1 98 ? 12.679 -5.927 -18.417 1.00 86.75 98 GLU A N 1
ATOM 705 C CA . GLU A 1 98 ? 14.122 -6.039 -18.653 1.00 86.75 98 GLU A CA 1
ATOM 706 C C . GLU A 1 98 ? 14.918 -6.121 -17.347 1.00 86.75 98 GLU A C 1
ATOM 708 O O . GLU A 1 98 ? 15.776 -6.996 -17.212 1.00 86.75 98 GLU A O 1
ATOM 713 N N . LEU A 1 99 ? 14.592 -5.278 -16.364 1.00 90.19 99 LEU A N 1
ATOM 714 C CA . LEU A 1 99 ? 15.226 -5.315 -15.046 1.00 90.19 99 LEU A CA 1
ATOM 715 C C . LEU A 1 99 ? 15.001 -6.661 -14.359 1.00 90.19 99 LEU A C 1
ATOM 717 O O . LEU A 1 99 ? 15.954 -7.282 -13.900 1.00 90.19 99 LEU A O 1
ATOM 721 N N . MET A 1 100 ? 13.779 -7.191 -14.391 1.00 84.94 100 MET A N 1
ATOM 722 C CA . MET A 1 100 ? 13.506 -8.527 -13.870 1.00 84.94 100 MET A CA 1
ATOM 723 C C . MET A 1 100 ? 14.341 -9.605 -14.570 1.00 84.94 100 MET A C 1
ATOM 725 O O . MET A 1 100 ? 14.871 -10.495 -13.906 1.00 84.94 100 MET A O 1
ATOM 729 N N . ARG A 1 101 ? 14.484 -9.580 -15.902 1.00 84.06 101 ARG A N 1
ATOM 730 C CA . ARG A 1 101 ? 15.325 -10.564 -16.614 1.00 84.06 101 ARG A CA 1
ATOM 731 C C . ARG A 1 101 ? 16.794 -10.465 -16.213 1.00 84.06 101 ARG A C 1
ATOM 733 O O . ARG A 1 101 ? 17.428 -11.498 -16.019 1.00 84.06 101 ARG A O 1
ATOM 740 N N . ARG A 1 102 ? 17.312 -9.245 -16.079 1.00 88.31 102 ARG A N 1
ATOM 741 C CA . ARG A 1 102 ? 18.713 -8.974 -15.735 1.00 88.31 102 ARG A CA 1
ATOM 742 C C . ARG A 1 102 ? 19.042 -9.322 -14.283 1.00 88.31 102 ARG A C 1
ATOM 744 O O . ARG A 1 102 ? 20.096 -9.888 -14.012 1.00 88.31 102 ARG A O 1
ATOM 751 N N . HIS A 1 103 ? 18.131 -9.022 -13.364 1.00 89.19 103 HIS A N 1
ATOM 752 C CA . HIS A 1 103 ? 18.346 -9.124 -11.925 1.00 89.19 103 HIS A CA 1
ATOM 753 C C . HIS A 1 103 ? 17.687 -10.391 -11.366 1.00 89.19 103 HIS A C 1
ATOM 755 O O . HIS A 1 103 ? 16.566 -10.401 -10.860 1.00 89.19 103 HIS A O 1
ATOM 761 N N . GLY A 1 104 ? 18.422 -11.499 -11.510 1.00 83.06 104 GLY A N 1
ATOM 762 C CA . GLY A 1 104 ? 18.065 -12.861 -11.098 1.00 83.06 104 GLY A CA 1
ATOM 763 C C . GLY A 1 104 ? 17.490 -12.998 -9.685 1.00 83.06 104 GLY A C 1
ATOM 764 O O . GLY A 1 104 ? 16.554 -13.774 -9.486 1.00 83.06 104 GLY A O 1
ATOM 765 N N . GLY A 1 105 ? 18.060 -12.254 -8.735 1.00 84.44 105 GLY A N 1
ATOM 766 C CA . GLY A 1 105 ? 17.833 -12.403 -7.298 1.00 84.44 105 GLY A CA 1
ATOM 767 C C . GLY A 1 105 ? 16.527 -11.806 -6.782 1.00 84.44 105 GLY A C 1
ATOM 768 O O . GLY A 1 105 ? 16.066 -12.234 -5.729 1.00 84.44 105 GLY A O 1
ATOM 769 N N . VAL A 1 106 ? 15.884 -10.899 -7.528 1.00 87.25 106 VAL A N 1
ATOM 770 C CA . VAL A 1 106 ? 14.553 -10.388 -7.163 1.00 87.25 106 VAL A CA 1
ATOM 771 C C . VAL A 1 106 ? 13.513 -11.459 -7.489 1.00 87.25 106 VAL A C 1
ATOM 773 O O . VAL A 1 106 ? 13.098 -11.634 -8.640 1.00 87.25 106 VAL A O 1
ATOM 776 N N . ARG A 1 107 ? 13.121 -12.223 -6.467 1.00 83.06 107 ARG A N 1
ATOM 777 C CA . ARG A 1 107 ? 12.126 -13.303 -6.588 1.00 83.06 107 ARG A CA 1
ATOM 778 C C . ARG A 1 107 ? 10.692 -12.809 -6.459 1.00 83.06 107 ARG A C 1
ATOM 780 O O . ARG A 1 107 ? 9.790 -13.443 -7.003 1.00 83.06 107 ARG A O 1
ATOM 787 N N . GLU A 1 108 ? 10.506 -11.678 -5.790 1.00 86.38 108 GLU A N 1
ATOM 788 C CA . GLU A 1 108 ? 9.208 -11.084 -5.495 1.00 86.38 108 GLU A CA 1
ATOM 789 C C . GLU A 1 108 ? 9.217 -9.596 -5.834 1.00 86.38 108 GLU A C 1
ATOM 791 O O . GLU A 1 108 ? 10.081 -8.848 -5.374 1.00 86.38 108 GLU A O 1
ATOM 796 N N . LEU A 1 109 ? 8.239 -9.167 -6.629 1.00 88.81 109 LEU A N 1
ATOM 797 C CA . LEU A 1 109 ? 8.067 -7.773 -7.018 1.00 88.81 109 LEU A CA 1
ATOM 798 C C . LEU A 1 109 ? 6.625 -7.332 -6.765 1.00 88.81 109 LEU A C 1
ATOM 800 O O . LEU A 1 109 ? 5.699 -7.867 -7.374 1.00 88.81 109 LEU A O 1
ATOM 804 N N . THR A 1 110 ? 6.438 -6.318 -5.923 1.00 90.25 110 THR A N 1
ATOM 805 C CA . THR A 1 110 ? 5.150 -5.633 -5.750 1.00 90.25 110 THR A CA 1
ATOM 806 C C . THR A 1 110 ? 5.199 -4.265 -6.414 1.00 90.25 110 THR A C 1
ATOM 808 O O . THR A 1 110 ? 6.020 -3.428 -6.058 1.00 90.25 110 THR A O 1
ATOM 811 N N . VAL A 1 111 ? 4.294 -4.004 -7.353 1.00 90.56 111 VAL A N 1
ATOM 812 C CA . VAL A 1 111 ? 4.198 -2.731 -8.073 1.00 90.56 111 VAL A CA 1
ATOM 813 C C . VAL A 1 111 ? 2.859 -2.066 -7.775 1.00 90.56 111 VAL A C 1
ATOM 815 O O . VAL A 1 111 ? 1.796 -2.625 -8.044 1.00 90.56 111 VAL A O 1
ATOM 818 N N . VAL A 1 112 ? 2.900 -0.842 -7.253 1.00 91.88 112 VAL A N 1
ATOM 819 C CA . VAL A 1 112 ? 1.729 0.008 -7.020 1.00 91.88 112 VAL A CA 1
ATOM 820 C C . VAL A 1 112 ? 1.736 1.152 -8.028 1.00 91.88 112 VAL A C 1
ATOM 822 O O . VAL A 1 112 ? 2.674 1.940 -8.061 1.00 91.88 112 VAL A O 1
ATOM 825 N N . VAL A 1 113 ? 0.684 1.280 -8.835 1.00 89.38 113 VAL A N 1
ATOM 826 C CA . VAL A 1 113 ? 0.568 2.319 -9.870 1.00 89.38 113 VAL A CA 1
ATOM 827 C C . VAL A 1 113 ? -0.670 3.179 -9.625 1.00 89.38 113 VAL A C 1
ATOM 829 O O . VAL A 1 113 ? -1.800 2.739 -9.843 1.00 89.38 113 VAL A O 1
ATOM 832 N N . ASP A 1 114 ? -0.476 4.438 -9.231 1.00 88.50 114 ASP A N 1
ATOM 833 C CA . ASP A 1 114 ? -1.536 5.450 -9.226 1.00 88.50 114 ASP A CA 1
ATOM 834 C C . ASP A 1 114 ? -1.366 6.418 -10.394 1.00 88.50 114 ASP A C 1
ATOM 836 O O . ASP A 1 114 ? -0.795 7.502 -10.266 1.00 88.50 114 ASP A O 1
ATOM 840 N N . ALA A 1 115 ? -1.874 5.999 -11.548 1.00 82.75 115 ALA A N 1
ATOM 841 C CA . ALA A 1 115 ? -1.855 6.789 -12.766 1.00 82.75 115 ALA A CA 1
ATOM 842 C C . ALA A 1 115 ? -3.121 6.562 -13.599 1.00 82.75 115 ALA A C 1
ATOM 844 O O . ALA A 1 115 ? -3.738 5.494 -13.543 1.00 82.75 115 ALA A O 1
ATOM 845 N N . CYS A 1 116 ? -3.532 7.570 -14.371 1.00 74.19 116 CYS A N 1
ATOM 846 C CA . CYS A 1 116 ? -4.658 7.445 -15.301 1.00 74.19 116 CYS A CA 1
ATOM 847 C C . CYS A 1 116 ? -4.399 6.335 -16.327 1.00 74.19 116 CYS A C 1
ATOM 849 O O . CYS A 1 116 ? -3.259 6.139 -16.740 1.00 74.19 116 CYS A O 1
ATOM 851 N N . LEU A 1 117 ? -5.460 5.645 -16.761 1.00 64.50 117 LEU A N 1
ATOM 852 C CA . LEU A 1 117 ? -5.401 4.596 -17.794 1.00 64.50 117 LEU A CA 1
ATOM 853 C C . LEU A 1 117 ? -4.509 3.382 -17.442 1.00 64.50 117 LEU A C 1
ATOM 855 O O . LEU A 1 117 ? -4.344 2.484 -18.264 1.00 64.50 117 LEU A O 1
ATOM 859 N N . SER A 1 118 ? -3.983 3.316 -16.214 1.00 61.22 118 SER A N 1
ATOM 860 C CA . SER A 1 118 ? -3.088 2.253 -15.736 1.00 61.22 118 SER A CA 1
ATOM 861 C C . SER A 1 118 ? -3.735 0.869 -15.721 1.00 61.22 118 SER A C 1
ATOM 863 O O . SER A 1 118 ? -3.031 -0.119 -15.858 1.00 61.22 118 SER A O 1
ATOM 865 N N . GLY A 1 119 ? -5.063 0.776 -15.593 1.00 58.31 119 GLY A N 1
ATOM 866 C CA . GLY A 1 119 ? -5.784 -0.495 -15.480 1.00 58.31 119 GLY A CA 1
ATOM 867 C C . GLY A 1 119 ? -5.547 -1.462 -16.625 1.00 58.31 119 GLY A C 1
ATOM 868 O O . GLY A 1 119 ? -4.871 -2.469 -16.450 1.00 58.31 119 GLY A O 1
ATOM 869 N N . TYR A 1 120 ? -6.113 -1.166 -17.795 1.00 62.88 120 TYR A N 1
ATOM 870 C CA . TYR A 1 120 ? -6.074 -2.093 -18.927 1.00 62.88 120 TYR A CA 1
ATOM 871 C C . TYR A 1 120 ? -4.660 -2.298 -19.473 1.00 62.88 120 TYR A C 1
ATOM 873 O O . TYR A 1 120 ? -4.252 -3.438 -19.672 1.00 62.88 120 TYR A O 1
ATOM 881 N N . ALA A 1 121 ? -3.888 -1.225 -19.662 1.00 61.19 121 ALA A N 1
ATOM 882 C CA . ALA A 1 121 ? -2.547 -1.339 -20.227 1.00 61.19 121 ALA A CA 1
ATOM 883 C C . ALA A 1 121 ? -1.585 -2.103 -19.306 1.00 61.19 121 ALA A C 1
ATOM 885 O O . ALA A 1 121 ? -0.851 -2.961 -19.789 1.00 61.19 121 ALA A O 1
ATOM 886 N N . ALA A 1 122 ? -1.624 -1.861 -17.989 1.00 62.25 122 ALA A N 1
ATOM 887 C CA . ALA A 1 122 ? -0.744 -2.574 -17.068 1.00 62.25 122 ALA A CA 1
ATOM 888 C C . ALA A 1 122 ? -1.185 -4.029 -16.846 1.00 62.25 122 ALA A C 1
ATOM 890 O O . ALA A 1 122 ? -0.325 -4.891 -16.723 1.00 62.25 122 ALA A O 1
ATOM 891 N N . LEU A 1 123 ? -2.490 -4.340 -16.861 1.00 64.94 123 LEU A N 1
ATOM 892 C CA . LEU A 1 123 ? -2.976 -5.728 -16.802 1.00 64.94 123 LEU A CA 1
ATOM 893 C C . LEU A 1 123 ? -2.550 -6.545 -18.029 1.00 64.94 123 LEU A C 1
ATOM 895 O O . LEU A 1 123 ? -2.023 -7.644 -17.871 1.00 64.94 123 LEU A O 1
ATOM 899 N N . PHE A 1 124 ? -2.760 -6.018 -19.239 1.00 63.22 124 PHE A N 1
ATOM 900 C CA . PHE A 1 124 ? -2.378 -6.707 -20.478 1.00 63.22 124 PHE A CA 1
ATOM 901 C C . PHE A 1 124 ? -0.863 -6.865 -20.611 1.00 63.22 124 PHE A C 1
ATOM 903 O O . PHE A 1 124 ? -0.380 -7.882 -21.098 1.00 63.22 124 PHE A O 1
ATOM 910 N N . ALA A 1 125 ? -0.091 -5.892 -20.146 1.00 60.06 125 ALA A N 1
ATOM 911 C CA . ALA A 1 125 ? 1.358 -5.981 -20.192 1.00 60.06 125 ALA A CA 1
ATOM 912 C C . ALA A 1 125 ? 1.962 -6.846 -19.088 1.00 60.06 125 ALA A C 1
ATOM 914 O O . ALA A 1 125 ? 2.953 -7.531 -19.328 1.00 60.06 125 ALA A O 1
ATOM 915 N N . ALA A 1 126 ? 1.339 -6.896 -17.907 1.00 62.69 126 ALA A N 1
ATOM 916 C CA . ALA A 1 126 ? 1.728 -7.850 -16.879 1.00 62.69 126 ALA A CA 1
ATOM 917 C C . ALA A 1 126 ? 1.635 -9.290 -17.417 1.00 62.69 126 ALA A C 1
ATOM 919 O O . ALA A 1 126 ? 2.511 -10.099 -17.129 1.00 62.69 126 ALA A O 1
ATOM 920 N N . GLN A 1 127 ? 0.685 -9.587 -18.320 1.00 65.38 127 GLN A N 1
ATOM 921 C CA . GLN A 1 127 ? 0.641 -10.875 -19.034 1.00 65.38 127 GLN A CA 1
ATOM 922 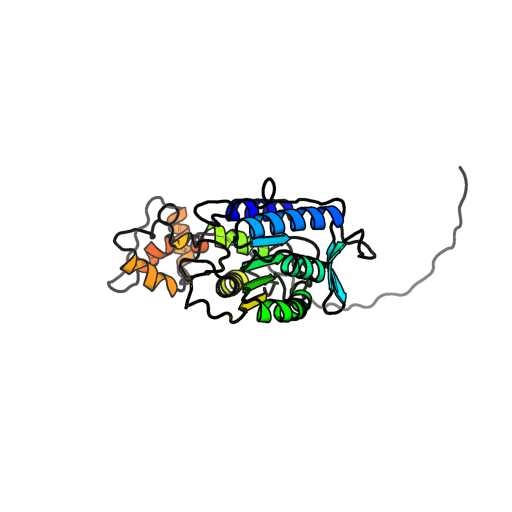C C . GLN A 1 127 ? 1.906 -11.183 -19.846 1.00 65.38 127 GLN A C 1
ATOM 924 O O . GLN A 1 127 ? 2.301 -12.345 -19.929 1.00 65.38 127 GLN A O 1
ATOM 929 N N . GLN A 1 128 ? 2.586 -10.171 -20.388 1.00 64.69 128 GLN A N 1
ATOM 930 C CA . GLN A 1 128 ? 3.860 -10.353 -21.091 1.00 64.69 128 GLN A CA 1
ATOM 931 C C . GLN A 1 128 ? 5.032 -10.593 -20.126 1.00 64.69 128 GLN A C 1
ATOM 933 O O . GLN A 1 128 ? 5.957 -11.333 -20.461 1.00 64.69 128 GLN A O 1
ATOM 938 N N . TRP A 1 129 ? 4.988 -10.033 -18.912 1.00 63.34 129 TRP A N 1
ATOM 939 C CA . TRP A 1 129 ? 5.950 -10.342 -17.843 1.00 63.34 129 TRP A CA 1
ATOM 940 C C . TRP A 1 129 ? 5.784 -11.755 -17.285 1.00 63.34 129 TRP A C 1
ATOM 942 O O . TRP A 1 129 ? 6.758 -12.373 -16.850 1.00 63.34 129 TRP A O 1
ATOM 952 N N . PHE A 1 130 ? 4.556 -12.274 -17.304 1.00 64.19 130 PHE A N 1
ATOM 953 C CA . PHE A 1 130 ? 4.245 -13.587 -16.753 1.00 64.19 130 PHE A CA 1
ATOM 954 C C . PHE A 1 130 ? 4.951 -14.712 -17.510 1.00 64.19 130 PHE A C 1
ATOM 956 O O . PHE A 1 130 ? 5.415 -15.646 -16.870 1.00 64.19 130 PHE A O 1
ATOM 963 N N . GLY A 1 131 ? 5.150 -14.603 -18.829 1.00 62.97 131 GLY A N 1
ATOM 964 C CA . GLY A 1 131 ? 5.844 -15.636 -19.614 1.00 62.97 131 GLY A CA 1
ATOM 965 C C . GLY A 1 131 ? 7.256 -15.975 -19.094 1.00 62.97 131 GLY A C 1
ATOM 966 O O . GLY A 1 131 ? 7.530 -17.135 -18.792 1.00 62.97 131 GLY A O 1
ATOM 967 N N . PRO A 1 132 ? 8.162 -14.993 -18.939 1.00 62.19 132 PRO A N 1
ATOM 968 C CA . PRO A 1 132 ? 9.477 -15.219 -18.329 1.00 62.19 132 PRO A CA 1
ATOM 969 C C . PRO A 1 132 ? 9.432 -15.565 -16.828 1.00 62.19 132 PRO A C 1
ATOM 971 O O . PRO A 1 132 ? 10.259 -16.344 -16.346 1.00 62.19 132 PRO A O 1
ATOM 974 N N . ALA A 1 133 ? 8.474 -15.016 -16.073 1.00 59.78 133 ALA A N 1
ATOM 975 C CA . ALA A 1 133 ? 8.311 -15.315 -14.647 1.00 59.78 133 ALA A CA 1
ATOM 976 C C . ALA A 1 133 ? 7.866 -16.775 -14.394 1.00 59.78 133 ALA A C 1
ATOM 978 O O . ALA A 1 133 ? 8.349 -17.397 -13.447 1.00 59.78 133 ALA A O 1
ATOM 979 N N . MET A 1 134 ? 7.055 -17.352 -15.296 1.00 56.94 134 MET A N 1
ATOM 980 C CA . MET A 1 134 ? 6.651 -18.774 -15.310 1.00 56.94 134 MET A CA 1
ATOM 981 C C . MET A 1 134 ? 7.834 -19.733 -15.336 1.00 56.94 134 MET A C 1
ATOM 983 O O . MET A 1 134 ? 7.767 -20.817 -14.769 1.00 56.94 134 MET A O 1
ATOM 987 N N . GLN A 1 135 ? 8.922 -19.357 -16.002 1.00 60.75 135 GLN A N 1
ATOM 988 C CA . GLN A 1 135 ? 10.082 -20.236 -16.162 1.00 60.75 135 GLN A CA 1
ATOM 989 C C . GLN A 1 135 ? 11.050 -20.149 -14.978 1.00 60.75 135 GLN A C 1
ATOM 991 O O . GLN A 1 135 ? 11.947 -20.977 -14.854 1.00 60.75 135 GLN A O 1
ATOM 996 N N . THR A 1 136 ? 10.886 -19.138 -14.122 1.00 66.06 136 THR A N 1
ATOM 997 C CA . THR A 1 136 ? 11.871 -18.761 -13.098 1.00 66.06 136 THR A CA 1
ATOM 998 C C . THR A 1 136 ? 11.327 -18.824 -11.670 1.00 66.06 136 THR A C 1
ATOM 1000 O O . THR A 1 136 ? 12.070 -18.541 -10.735 1.00 66.06 136 THR A O 1
ATOM 1003 N N . GLY A 1 137 ? 10.059 -19.216 -11.479 1.00 70.25 137 GLY A N 1
ATOM 1004 C CA . GLY A 1 137 ? 9.455 -19.358 -10.149 1.00 70.25 137 GLY A CA 1
ATOM 1005 C C . GLY A 1 137 ? 9.244 -18.026 -9.422 1.00 70.25 137 GLY A C 1
ATOM 1006 O O . GLY A 1 137 ? 9.212 -18.000 -8.196 1.00 70.25 137 GLY A O 1
ATOM 1007 N N . ARG A 1 138 ? 9.153 -16.916 -10.161 1.00 78.44 138 ARG A N 1
ATOM 1008 C CA . ARG A 1 138 ? 9.046 -15.565 -9.594 1.00 78.44 138 ARG A CA 1
ATOM 1009 C C . ARG A 1 138 ? 7.605 -15.172 -9.322 1.00 78.44 138 ARG A C 1
ATOM 1011 O O . ARG A 1 138 ? 6.699 -15.575 -10.053 1.00 78.44 138 ARG A O 1
ATOM 1018 N N . ARG A 1 139 ? 7.420 -14.309 -8.327 1.00 81.50 139 ARG A N 1
ATOM 1019 C CA . ARG A 1 139 ? 6.127 -13.748 -7.952 1.00 81.50 139 ARG A CA 1
ATOM 1020 C C . ARG A 1 139 ? 6.053 -12.262 -8.271 1.00 81.50 139 ARG A C 1
ATOM 1022 O O . ARG A 1 139 ? 6.960 -11.496 -7.953 1.00 81.50 139 ARG A O 1
ATOM 1029 N N . ILE A 1 140 ? 4.961 -11.861 -8.913 1.00 83.88 140 ILE A N 1
ATOM 1030 C CA . ILE A 1 140 ? 4.698 -10.466 -9.267 1.00 83.88 140 ILE A CA 1
ATOM 1031 C C . ILE A 1 140 ? 3.297 -10.104 -8.792 1.00 83.88 140 ILE A C 1
ATOM 1033 O O . ILE A 1 140 ? 2.313 -10.750 -9.153 1.00 83.88 140 ILE A O 1
ATOM 1037 N N . GLU A 1 141 ? 3.206 -9.041 -8.010 1.00 86.75 141 GLU A N 1
ATOM 1038 C CA . GLU A 1 141 ? 1.961 -8.447 -7.553 1.00 86.75 141 GLU A CA 1
ATOM 1039 C C . GLU A 1 141 ? 1.840 -7.045 -8.151 1.00 86.75 141 GLU A C 1
ATOM 1041 O O . GLU A 1 141 ? 2.720 -6.206 -7.987 1.00 86.75 141 GLU A O 1
ATOM 1046 N N . LEU A 1 142 ? 0.743 -6.767 -8.847 1.00 86.62 142 LEU A N 1
ATOM 1047 C CA . LEU A 1 142 ? 0.466 -5.463 -9.440 1.00 86.62 142 LEU A CA 1
ATOM 1048 C C . LEU A 1 142 ? -0.842 -4.917 -8.874 1.00 86.62 142 LEU A C 1
ATOM 1050 O O . LEU A 1 142 ? -1.871 -5.588 -8.949 1.00 86.62 142 LEU A O 1
ATOM 1054 N N . LEU A 1 143 ? -0.818 -3.687 -8.365 1.00 89.31 143 LEU A N 1
ATOM 1055 C CA . LEU A 1 143 ? -1.981 -2.952 -7.874 1.00 89.31 143 LEU A CA 1
ATOM 1056 C C . LEU A 1 143 ? -2.092 -1.610 -8.595 1.00 89.31 143 LEU A C 1
ATOM 1058 O O . LEU A 1 143 ? -1.193 -0.781 -8.491 1.00 89.31 143 LEU A O 1
ATOM 1062 N N . THR A 1 144 ? -3.199 -1.361 -9.291 1.00 88.50 144 THR A N 1
ATOM 1063 C CA . THR A 1 144 ? -3.393 -0.123 -10.060 1.00 88.50 144 THR A CA 1
ATOM 1064 C C . THR A 1 144 ? -4.634 0.648 -9.621 1.00 88.50 144 THR A C 1
ATOM 1066 O O . THR A 1 144 ? -5.602 0.072 -9.116 1.00 88.50 144 THR A O 1
ATOM 1069 N N . SER A 1 145 ? -4.624 1.970 -9.811 1.00 85.69 145 SER A N 1
ATOM 1070 C CA . SER A 1 145 ? -5.687 2.859 -9.325 1.00 85.69 145 SER A CA 1
ATOM 1071 C C . SER A 1 145 ? -6.943 2.943 -10.190 1.00 85.69 145 SER A C 1
ATOM 1073 O O . SER A 1 145 ? -7.940 3.528 -9.758 1.00 85.69 145 SER A O 1
ATOM 1075 N N . SER A 1 146 ? -6.934 2.386 -11.401 1.00 78.31 146 SER A N 1
ATOM 1076 C CA . SER A 1 146 ? -8.062 2.481 -12.333 1.00 78.31 146 SER A CA 1
ATOM 1077 C C . SER A 1 146 ? -8.266 1.201 -13.129 1.00 78.31 146 SER A C 1
ATOM 1079 O O . SER A 1 146 ? -7.349 0.409 -13.284 1.00 78.31 146 SER A O 1
ATOM 1081 N N . ASP A 1 147 ? -9.456 1.055 -13.701 1.00 66.75 147 ASP A N 1
ATOM 1082 C CA . ASP A 1 147 ? -9.860 0.062 -14.697 1.00 66.75 147 ASP A CA 1
ATOM 1083 C C . ASP A 1 147 ? -9.690 0.609 -16.127 1.00 66.75 147 ASP A C 1
ATOM 1085 O O . ASP A 1 147 ? -10.468 0.284 -17.014 1.00 66.75 147 ASP A O 1
ATOM 1089 N N . GLY A 1 148 ? -8.726 1.509 -16.357 1.00 58.97 148 GLY A N 1
ATOM 1090 C CA . GLY A 1 148 ? -8.577 2.218 -17.634 1.00 58.97 148 GLY A CA 1
ATOM 1091 C C . GLY A 1 148 ? -9.386 3.514 -17.740 1.00 58.97 148 GLY A C 1
ATOM 1092 O O . GLY A 1 148 ? -9.467 4.103 -18.812 1.00 58.97 148 GLY A O 1
ATOM 1093 N N . ARG A 1 149 ? -9.977 3.989 -16.639 1.00 65.12 149 ARG A N 1
ATOM 1094 C CA . ARG A 1 149 ? -10.566 5.333 -16.532 1.00 65.12 149 ARG A CA 1
ATOM 1095 C C . ARG A 1 149 ? -9.555 6.351 -15.998 1.00 65.12 149 ARG A C 1
ATOM 1097 O O . ARG A 1 149 ? -8.470 6.010 -15.531 1.00 65.12 149 ARG A O 1
ATOM 1104 N N . VAL A 1 150 ? -9.919 7.631 -16.068 1.00 65.69 150 VAL A N 1
ATOM 1105 C CA . VAL A 1 150 ? -9.133 8.719 -15.470 1.00 65.69 150 VAL A CA 1
ATOM 1106 C C . VAL A 1 150 ? -9.063 8.529 -13.953 1.00 65.69 150 VAL A C 1
ATOM 1108 O O . VAL A 1 150 ? -10.087 8.376 -13.286 1.00 65.69 150 VAL A O 1
ATOM 1111 N N . SER A 1 151 ? -7.849 8.578 -13.412 1.00 61.47 151 SER A N 1
ATOM 1112 C CA . SER A 1 151 ? -7.594 8.553 -11.976 1.00 61.47 151 SER A CA 1
ATOM 1113 C C . SER A 1 151 ? -7.749 9.957 -11.397 1.00 61.47 151 SER A C 1
ATOM 1115 O O . SER A 1 151 ? -7.037 10.886 -11.770 1.00 61.47 151 SER A O 1
ATOM 1117 N N . TYR A 1 152 ? -8.722 10.140 -10.503 1.00 66.12 152 TYR A N 1
ATOM 1118 C CA . TYR A 1 152 ? -9.076 11.458 -9.976 1.00 66.12 152 TYR A CA 1
ATOM 1119 C C . TYR A 1 152 ? -8.430 11.719 -8.617 1.00 66.12 152 TYR A C 1
ATOM 1121 O O . TYR A 1 152 ? -8.724 11.033 -7.640 1.00 66.12 152 TYR A O 1
ATOM 1129 N N . GLY A 1 153 ? -7.627 12.784 -8.538 1.00 74.31 153 GLY A N 1
ATOM 1130 C CA . GLY A 1 153 ? -7.238 13.421 -7.276 1.00 74.31 153 GLY A CA 1
ATOM 1131 C C . GLY A 1 153 ? -6.511 12.520 -6.277 1.00 74.31 153 GLY A C 1
ATOM 1132 O O . GLY A 1 153 ? -6.590 12.799 -5.082 1.00 74.31 153 GLY A O 1
ATOM 1133 N N . LEU A 1 154 ? -5.848 11.457 -6.752 1.00 85.19 154 LEU A N 1
ATOM 1134 C CA . LEU A 1 154 ? -5.107 10.492 -5.930 1.00 85.19 154 LEU A CA 1
ATOM 1135 C C . LEU A 1 154 ? -5.978 9.844 -4.840 1.00 85.19 154 LEU A C 1
ATOM 1137 O O . LEU A 1 154 ? -5.497 9.554 -3.744 1.00 85.19 154 LEU A O 1
ATOM 1141 N N . GLN A 1 155 ? -7.280 9.641 -5.111 1.00 89.75 155 GLN A N 1
ATOM 1142 C CA . GLN A 1 155 ? -8.169 8.980 -4.145 1.00 89.75 155 GLN A CA 1
ATOM 1143 C C . GLN A 1 155 ? -7.655 7.580 -3.800 1.00 89.75 155 GLN A C 1
ATOM 1145 O O . GLN A 1 155 ? -7.713 7.198 -2.633 1.00 89.75 155 GLN A O 1
ATOM 1150 N N . PHE A 1 156 ? -7.118 6.854 -4.784 1.00 91.75 156 PHE A N 1
ATOM 1151 C CA . PHE A 1 156 ? -6.467 5.566 -4.579 1.00 91.75 156 PHE A CA 1
ATOM 1152 C C . PHE A 1 156 ? -5.284 5.662 -3.610 1.00 91.75 156 PHE A C 1
ATOM 1154 O O . PHE A 1 156 ? -5.353 5.038 -2.552 1.00 91.75 156 PHE A O 1
ATOM 1161 N N . SER A 1 157 ? -4.261 6.478 -3.896 1.00 92.56 157 SER A N 1
ATOM 1162 C CA . SER A 1 157 ? -3.103 6.624 -2.996 1.00 92.56 157 SER A CA 1
ATOM 1163 C C . SER A 1 157 ? -3.519 7.083 -1.596 1.00 92.56 157 SER A C 1
ATOM 1165 O O . SER A 1 157 ? -3.081 6.524 -0.596 1.00 92.56 157 SER A O 1
ATOM 1167 N N . GLY A 1 158 ? -4.444 8.043 -1.494 1.00 93.19 158 GLY A N 1
ATOM 1168 C CA . GLY A 1 158 ? -4.954 8.506 -0.202 1.00 93.19 158 GLY A CA 1
ATOM 1169 C C . GLY A 1 158 ? -5.716 7.425 0.579 1.00 93.19 158 GLY A C 1
ATOM 1170 O O . GLY A 1 158 ? -5.603 7.337 1.806 1.00 93.19 158 GLY A O 1
ATOM 1171 N N . ALA A 1 159 ? -6.489 6.581 -0.109 1.00 93.25 159 ALA A N 1
ATOM 1172 C CA . ALA A 1 159 ? -7.177 5.448 0.501 1.00 93.25 159 ALA A CA 1
ATOM 1173 C C . ALA A 1 159 ? -6.196 4.342 0.916 1.00 93.25 159 ALA A C 1
ATOM 1175 O O . ALA A 1 159 ? -6.358 3.784 2.004 1.00 93.25 159 ALA A O 1
ATOM 1176 N N . LEU A 1 160 ? -5.169 4.079 0.104 1.00 95.38 160 LEU A N 1
ATOM 1177 C CA . LEU A 1 160 ? -4.115 3.107 0.376 1.00 95.38 160 LEU A CA 1
ATOM 1178 C C . LEU A 1 160 ? -3.265 3.515 1.583 1.00 95.38 160 LEU A C 1
ATOM 1180 O O . LEU A 1 160 ? -3.194 2.768 2.557 1.00 95.38 160 LEU A O 1
ATOM 1184 N N . ASN A 1 161 ? -2.736 4.740 1.589 1.00 95.75 161 ASN A N 1
ATOM 1185 C CA . ASN A 1 161 ? -2.015 5.308 2.732 1.00 95.75 161 ASN A CA 1
ATOM 1186 C C . ASN A 1 161 ? -2.894 5.320 3.988 1.00 95.75 161 ASN A C 1
ATOM 1188 O O . ASN A 1 161 ? -2.438 5.117 5.111 1.00 95.75 161 ASN A O 1
ATOM 1192 N N . GLY A 1 162 ? -4.195 5.577 3.820 1.00 93.44 162 GLY A N 1
ATOM 1193 C CA . GLY A 1 162 ? -5.183 5.457 4.885 1.00 93.44 162 GLY A CA 1
ATOM 1194 C C . GLY A 1 162 ? -5.243 4.053 5.484 1.00 93.44 162 GLY A C 1
ATOM 1195 O O . GLY A 1 162 ? -5.242 3.936 6.708 1.00 93.44 162 GLY A O 1
ATOM 1196 N N . LEU A 1 163 ? -5.286 3.025 4.634 1.00 94.00 163 LEU A N 1
ATOM 1197 C CA . LEU A 1 163 ? -5.344 1.623 5.034 1.00 94.00 163 LEU A CA 1
ATOM 1198 C C . LEU A 1 163 ? -4.048 1.165 5.712 1.00 94.00 163 LEU A C 1
ATOM 1200 O O . LEU A 1 163 ? -4.130 0.638 6.812 1.00 94.00 163 LEU A O 1
ATOM 1204 N N . ILE A 1 164 ? -2.873 1.420 5.128 1.00 95.12 164 ILE A N 1
ATOM 1205 C CA . ILE A 1 164 ? -1.581 1.005 5.713 1.00 95.12 164 ILE A CA 1
ATOM 1206 C C . ILE A 1 164 ? -1.366 1.673 7.079 1.00 95.12 164 ILE A C 1
ATOM 1208 O O . ILE A 1 164 ? -0.990 1.041 8.060 1.00 95.12 164 ILE A O 1
ATOM 1212 N N . ARG A 1 165 ? -1.693 2.964 7.191 1.00 93.06 165 ARG A N 1
ATOM 1213 C CA . ARG A 1 165 ? -1.536 3.714 8.444 1.00 93.06 165 ARG A CA 1
ATOM 1214 C C . ARG A 1 165 ? -2.406 3.198 9.589 1.00 93.06 165 ARG A C 1
ATOM 1216 O O . ARG A 1 165 ? -1.991 3.306 10.744 1.00 93.06 165 ARG A O 1
ATOM 1223 N N . GLN A 1 166 ? -3.640 2.795 9.284 1.00 88.75 166 GLN A N 1
ATOM 1224 C CA . GLN A 1 166 ? -4.690 2.538 10.280 1.00 88.75 166 GLN A CA 1
ATOM 1225 C C . GLN A 1 166 ? -4.989 1.057 10.482 1.00 88.75 166 GLN A C 1
ATOM 1227 O O . GLN A 1 166 ? -5.536 0.700 11.522 1.00 88.75 166 GLN A O 1
ATOM 1232 N N . GLY A 1 167 ? -4.643 0.226 9.504 1.00 90.12 167 GLY A N 1
ATOM 1233 C CA . GLY A 1 167 ? -5.017 -1.171 9.464 1.00 90.12 167 GLY A CA 1
ATOM 1234 C C . GLY A 1 167 ? -6.506 -1.360 9.197 1.00 90.12 167 GLY A C 1
ATOM 1235 O O . GLY A 1 167 ? -7.286 -0.411 9.066 1.00 90.12 167 GLY A O 1
ATOM 1236 N N . ASP A 1 168 ? -6.906 -2.619 9.094 1.00 88.56 168 ASP A N 1
ATOM 1237 C CA . ASP A 1 168 ? -8.308 -3.013 9.004 1.00 88.56 168 ASP A CA 1
ATOM 1238 C C . ASP A 1 168 ? -8.464 -4.398 9.630 1.00 88.56 168 ASP A C 1
ATOM 1240 O O . ASP A 1 168 ? -7.940 -5.384 9.111 1.00 88.56 168 ASP A O 1
ATOM 1244 N N . VAL A 1 169 ? -9.18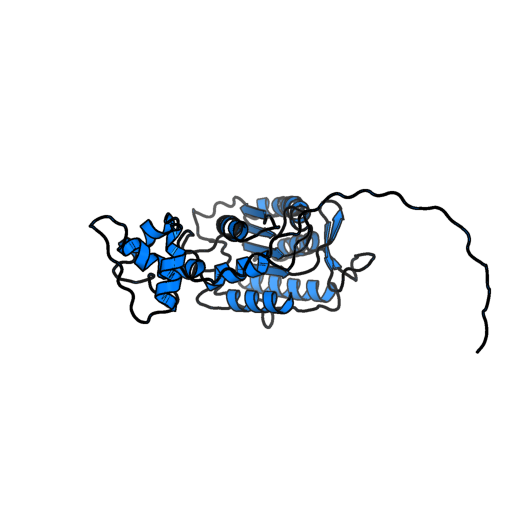7 -4.480 10.750 1.00 87.38 169 VAL A N 1
ATOM 1245 C CA . VAL A 1 169 ? -9.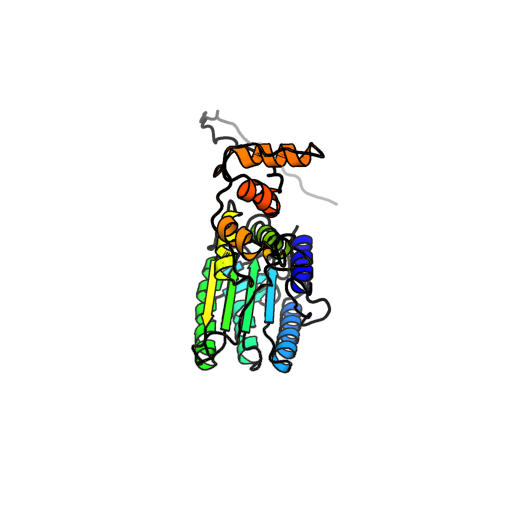397 -5.737 11.496 1.00 87.38 169 VAL A CA 1
ATOM 1246 C C . VAL A 1 169 ? -10.038 -6.832 10.643 1.00 87.38 169 VAL A C 1
ATOM 1248 O O . VAL A 1 169 ? -9.935 -8.005 10.976 1.00 87.38 169 VAL A O 1
ATOM 1251 N N . ARG A 1 170 ? -10.696 -6.474 9.534 1.00 86.25 170 ARG A N 1
ATOM 1252 C CA . ARG A 1 170 ? -11.347 -7.421 8.618 1.00 86.25 170 ARG A CA 1
ATOM 1253 C C . ARG A 1 170 ? -10.355 -8.122 7.689 1.00 86.25 170 ARG A C 1
ATOM 1255 O O . ARG A 1 170 ? -10.707 -9.132 7.088 1.00 86.25 170 ARG A O 1
ATOM 1262 N N . LEU A 1 171 ? -9.147 -7.579 7.549 1.00 89.19 171 LEU A N 1
ATOM 1263 C CA . LEU A 1 171 ? -8.065 -8.163 6.762 1.00 89.19 171 LEU A CA 1
ATOM 1264 C C . LEU A 1 171 ? -7.185 -9.064 7.643 1.00 89.19 171 LEU A C 1
ATOM 1266 O O . LEU A 1 171 ? -7.323 -9.083 8.869 1.00 89.19 171 LEU A O 1
ATOM 1270 N N . GLY A 1 172 ? -6.297 -9.833 7.012 1.00 87.62 172 GLY A N 1
ATOM 1271 C CA . GLY A 1 172 ? -5.292 -10.634 7.718 1.00 87.62 172 GLY A CA 1
ATOM 1272 C C . GLY A 1 172 ? -4.229 -9.766 8.398 1.00 87.62 172 GLY A C 1
ATOM 1273 O O . GLY A 1 172 ? -4.205 -8.552 8.205 1.00 87.62 172 GLY A O 1
ATOM 1274 N N . GLN A 1 173 ? -3.334 -10.392 9.165 1.00 88.25 173 GLN A N 1
ATOM 1275 C CA . GLN A 1 173 ? -2.189 -9.716 9.802 1.00 88.25 173 GLN A CA 1
ATOM 1276 C C . GLN A 1 173 ? -1.235 -9.076 8.783 1.00 88.25 173 GLN A C 1
ATOM 1278 O O . GLN A 1 173 ? -0.532 -8.127 9.105 1.00 88.25 173 GLN A O 1
ATOM 1283 N N . ILE A 1 174 ? -1.266 -9.558 7.542 1.00 90.06 174 ILE A N 1
ATOM 1284 C CA . ILE A 1 174 ? -0.471 -9.069 6.425 1.00 90.06 174 ILE A CA 1
ATOM 1285 C C . ILE A 1 174 ? -1.400 -8.492 5.350 1.00 90.06 174 ILE A C 1
ATOM 1287 O O . ILE A 1 174 ? -2.398 -9.111 4.956 1.00 90.06 174 ILE A O 1
ATOM 1291 N N . LEU A 1 175 ? -1.082 -7.291 4.865 1.00 92.19 175 LEU A N 1
ATOM 1292 C CA . LEU A 1 175 ? -1.824 -6.607 3.811 1.00 92.19 175 LEU A CA 1
ATOM 1293 C C . LEU A 1 175 ? -1.382 -7.120 2.438 1.00 92.19 175 LEU A C 1
ATOM 1295 O O . LEU A 1 175 ? -0.452 -6.606 1.821 1.00 92.19 175 LEU A O 1
ATOM 1299 N N . ARG A 1 176 ? -2.094 -8.136 1.944 1.00 89.19 176 ARG A N 1
ATOM 1300 C CA . ARG A 1 176 ? -1.901 -8.697 0.599 1.00 89.19 176 ARG A CA 1
ATOM 1301 C C . ARG A 1 176 ? -2.675 -7.905 -0.460 1.00 89.19 176 ARG A C 1
ATOM 1303 O O . ARG A 1 176 ? -3.768 -7.392 -0.196 1.00 89.19 176 ARG A O 1
ATOM 1310 N N . THR A 1 177 ? -2.156 -7.876 -1.684 1.00 88.12 177 THR A N 1
ATOM 1311 C CA . THR A 1 177 ? -2.633 -7.042 -2.802 1.00 88.12 177 THR A CA 1
ATOM 1312 C C . THR A 1 177 ? -4.129 -7.177 -3.085 1.00 88.12 177 THR A C 1
ATOM 1314 O O . THR A 1 177 ? -4.852 -6.181 -3.164 1.00 88.12 177 THR A O 1
ATOM 1317 N N . ARG A 1 178 ? -4.642 -8.410 -3.193 1.00 87.12 178 ARG A N 1
ATOM 1318 C CA . ARG A 1 178 ? -6.055 -8.665 -3.521 1.00 87.12 178 ARG A CA 1
ATOM 1319 C C . ARG A 1 178 ? -7.026 -8.212 -2.412 1.00 87.12 178 ARG A C 1
ATOM 1321 O O . ARG A 1 178 ? -7.978 -7.498 -2.742 1.00 87.12 178 ARG A O 1
ATOM 1328 N N . PRO A 1 179 ? -6.828 -8.568 -1.126 1.00 90.19 179 PRO A N 1
ATOM 1329 C CA . PRO A 1 179 ? -7.625 -8.004 -0.034 1.00 90.19 179 PRO A CA 1
ATOM 1330 C C . PRO A 1 179 ? -7.511 -6.475 0.084 1.00 90.19 179 PRO A C 1
ATOM 1332 O O . PRO A 1 179 ? -8.521 -5.799 0.286 1.00 90.19 179 PRO A O 1
ATOM 1335 N N . VAL A 1 180 ? -6.309 -5.916 -0.108 1.00 92.81 180 VAL A N 1
ATOM 1336 C CA . VAL A 1 180 ? -6.080 -4.461 -0.121 1.00 92.81 180 VAL A CA 1
ATOM 1337 C C . VAL A 1 180 ? -6.912 -3.788 -1.207 1.00 92.81 180 VAL A C 1
ATOM 1339 O O . VAL A 1 180 ? -7.619 -2.827 -0.909 1.00 92.81 180 VAL A O 1
ATOM 1342 N N . ARG A 1 181 ? -6.913 -4.318 -2.437 1.00 92.75 181 ARG A N 1
ATOM 1343 C CA . ARG A 1 181 ? -7.724 -3.806 -3.552 1.00 92.75 181 ARG A CA 1
ATOM 1344 C C . ARG A 1 181 ? -9.195 -3.671 -3.163 1.00 92.75 181 ARG A C 1
ATOM 1346 O O . ARG A 1 181 ? -9.766 -2.601 -3.338 1.00 92.75 181 ARG A O 1
ATOM 1353 N N . GLN A 1 182 ? -9.790 -4.724 -2.597 1.00 91.62 182 GLN A N 1
ATOM 1354 C CA . GLN A 1 182 ? -11.199 -4.726 -2.172 1.00 91.62 182 GLN A CA 1
ATOM 1355 C C . GLN A 1 182 ? -11.470 -3.689 -1.072 1.00 91.62 182 GLN A C 1
ATOM 1357 O O . GLN A 1 182 ? -12.455 -2.950 -1.126 1.00 91.62 182 GLN A O 1
ATOM 1362 N N . ALA A 1 183 ? -10.588 -3.610 -0.074 1.00 91.31 183 ALA A N 1
ATOM 1363 C CA . ALA A 1 183 ? -10.733 -2.665 1.028 1.00 91.31 183 ALA A CA 1
ATOM 1364 C C . ALA A 1 183 ? -10.547 -1.205 0.581 1.00 91.31 183 ALA A C 1
ATOM 1366 O O . ALA A 1 183 ? -11.201 -0.303 1.113 1.00 91.31 183 ALA A O 1
ATOM 1367 N N . VAL A 1 184 ? -9.651 -0.955 -0.373 1.00 92.88 184 VAL A N 1
ATOM 1368 C CA . VAL A 1 184 ? -9.426 0.364 -0.971 1.00 92.88 184 VAL A CA 1
ATOM 1369 C C . VAL A 1 184 ? -10.608 0.750 -1.854 1.00 92.88 184 VAL A C 1
ATOM 1371 O O . VAL A 1 184 ? -11.145 1.835 -1.662 1.00 92.88 184 VAL A O 1
ATOM 1374 N N . GLU A 1 185 ? -11.079 -0.141 -2.731 1.00 92.00 185 GLU A N 1
ATOM 1375 C CA . GLU A 1 185 ? -12.234 0.076 -3.616 1.00 92.00 185 GLU A CA 1
ATOM 1376 C C . GLU A 1 185 ? -13.468 0.573 -2.856 1.00 92.00 185 GLU A C 1
ATOM 1378 O O . GLU A 1 185 ? -14.078 1.564 -3.250 1.00 92.00 185 GLU A O 1
ATOM 1383 N N . ALA A 1 186 ? -13.772 -0.022 -1.698 1.00 88.50 186 ALA A N 1
ATOM 1384 C CA . ALA A 1 186 ? -14.894 0.386 -0.849 1.00 88.50 186 ALA A CA 1
ATOM 1385 C C . ALA A 1 186 ? -14.814 1.844 -0.335 1.00 88.50 186 ALA A C 1
ATOM 1387 O O . ALA A 1 186 ? -15.794 2.374 0.195 1.00 88.50 186 ALA A O 1
ATOM 1388 N N . ARG A 1 187 ? -13.647 2.492 -0.445 1.00 87.94 187 ARG A N 1
ATOM 1389 C CA . ARG A 1 187 ? -13.395 3.885 -0.041 1.00 87.94 187 ARG A CA 1
ATOM 1390 C C . ARG A 1 187 ? -13.341 4.846 -1.234 1.00 87.94 187 ARG A C 1
ATOM 1392 O O . ARG A 1 187 ? -13.239 6.056 -1.022 1.00 87.94 187 ARG A O 1
ATOM 1399 N N . LEU A 1 188 ? -13.408 4.335 -2.462 1.00 89.12 188 LEU A N 1
ATOM 1400 C CA . LEU A 1 188 ? -13.314 5.114 -3.692 1.00 89.12 188 LEU A CA 1
ATOM 1401 C C . LEU A 1 188 ? -14.703 5.464 -4.226 1.00 89.12 188 LEU A C 1
ATOM 1403 O O . LEU A 1 188 ? -15.680 4.755 -4.014 1.00 89.12 188 LEU A O 1
ATOM 1407 N N . THR A 1 189 ? -14.797 6.605 -4.912 1.00 86.25 189 THR A N 1
ATOM 1408 C CA . THR A 1 189 ? -16.075 7.087 -5.478 1.00 86.25 189 THR A CA 1
ATOM 1409 C C . THR A 1 189 ? -16.105 7.087 -7.000 1.00 86.25 189 THR A C 1
ATOM 1411 O O . THR A 1 189 ? -17.180 7.074 -7.59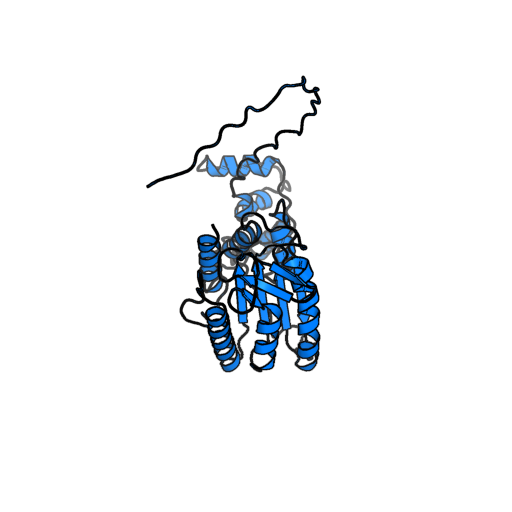3 1.00 86.25 189 THR A O 1
ATOM 1414 N N . ARG A 1 190 ? -14.934 7.167 -7.641 1.00 81.94 190 ARG A N 1
ATOM 1415 C CA . ARG A 1 190 ? -14.789 7.349 -9.096 1.00 81.94 190 ARG A CA 1
ATOM 1416 C C . ARG A 1 190 ? -13.663 6.506 -9.699 1.00 81.94 190 ARG A C 1
ATOM 1418 O O . ARG A 1 190 ? -13.238 6.780 -10.814 1.00 81.94 190 ARG A O 1
ATOM 1425 N N . GLN A 1 191 ? -13.149 5.539 -8.947 1.00 83.94 191 GLN A N 1
ATOM 1426 C CA . GLN A 1 191 ? -12.012 4.707 -9.328 1.00 83.94 191 GLN A CA 1
ATOM 1427 C C . GLN A 1 191 ? -12.318 3.255 -8.975 1.00 83.94 191 GLN A C 1
ATOM 1429 O O . GLN A 1 191 ? -12.868 2.990 -7.906 1.00 83.94 191 GLN A O 1
ATOM 1434 N N . VAL A 1 192 ? -11.949 2.344 -9.874 1.00 87.69 192 VAL A N 1
ATOM 1435 C CA . VAL A 1 192 ? -12.074 0.896 -9.686 1.00 87.69 192 VAL A CA 1
ATOM 1436 C C . VAL A 1 192 ? -10.664 0.310 -9.752 1.00 87.69 192 VAL A C 1
ATOM 1438 O O . VAL A 1 192 ? -10.140 0.117 -10.850 1.00 87.69 192 VAL A O 1
ATOM 1441 N N . PRO A 1 193 ? -10.008 0.085 -8.603 1.00 89.31 193 PRO A N 1
ATOM 1442 C CA . PRO A 1 193 ? -8.638 -0.387 -8.580 1.00 89.31 193 PRO A CA 1
ATOM 1443 C C . PRO A 1 193 ? -8.573 -1.839 -9.047 1.00 89.31 193 PRO A C 1
ATOM 1445 O O . PRO A 1 193 ? -9.447 -2.654 -8.724 1.00 89.31 193 PRO A O 1
ATOM 1448 N N . GLN A 1 194 ? -7.510 -2.167 -9.773 1.00 87.19 194 GLN A N 1
ATOM 1449 C CA . GLN A 1 194 ? -7.250 -3.516 -10.263 1.00 87.19 194 GLN A CA 1
ATOM 1450 C C . GLN A 1 194 ? -6.090 -4.140 -9.500 1.00 87.19 194 GLN A C 1
ATOM 1452 O O . GLN A 1 194 ? -5.172 -3.442 -9.081 1.00 87.19 194 GLN A O 1
ATOM 1457 N N . ALA A 1 195 ? -6.137 -5.459 -9.319 1.00 86.06 195 ALA A N 1
ATOM 1458 C CA . ALA A 1 195 ? -5.009 -6.219 -8.804 1.00 86.06 195 ALA A CA 1
ATOM 1459 C C . ALA A 1 195 ? -4.790 -7.453 -9.665 1.00 86.06 195 ALA A C 1
ATOM 1461 O O . ALA A 1 195 ? -5.751 -8.165 -9.964 1.00 86.06 195 ALA A O 1
ATOM 1462 N N . THR A 1 196 ? -3.534 -7.713 -9.998 1.00 81.06 196 THR A N 1
ATOM 1463 C CA . THR A 1 196 ? -3.113 -8.948 -10.651 1.00 81.06 196 THR A CA 1
ATOM 1464 C C . THR A 1 196 ? -2.002 -9.562 -9.829 1.00 81.06 196 THR A C 1
ATOM 1466 O O . THR A 1 196 ? -1.054 -8.876 -9.463 1.00 81.06 196 THR A O 1
ATOM 1469 N N . SER A 1 197 ? -2.147 -10.847 -9.545 1.00 80.00 197 SER A N 1
ATOM 1470 C CA . SER A 1 197 ? -1.159 -11.635 -8.825 1.00 80.00 197 SER A CA 1
ATOM 1471 C C . SER A 1 197 ? -0.689 -12.726 -9.760 1.00 80.00 197 SER A C 1
ATOM 1473 O O . SER A 1 197 ? -1.508 -13.379 -10.415 1.00 80.00 197 SER A O 1
ATOM 1475 N N . TYR A 1 198 ? 0.615 -12.914 -9.818 1.00 77.75 198 TYR A N 1
ATOM 1476 C CA . TYR A 1 198 ? 1.232 -13.950 -10.608 1.00 77.75 198 TYR A CA 1
ATOM 1477 C C . TYR A 1 198 ? 2.223 -14.725 -9.761 1.00 77.75 198 TYR A C 1
ATOM 1479 O O . TYR A 1 198 ? 3.063 -14.130 -9.092 1.00 77.75 198 TYR A O 1
ATOM 1487 N N . ASP A 1 199 ? 2.119 -16.046 -9.830 1.00 73.06 199 ASP A N 1
ATOM 1488 C CA . ASP A 1 199 ? 2.987 -16.987 -9.143 1.00 73.06 199 ASP A CA 1
ATOM 1489 C C . ASP A 1 199 ? 3.591 -17.936 -10.186 1.00 73.06 199 ASP A C 1
ATOM 1491 O O . ASP A 1 199 ? 2.869 -18.625 -10.914 1.00 73.06 199 ASP A O 1
ATOM 1495 N N . GLY A 1 200 ? 4.923 -17.931 -10.259 1.00 64.50 200 GLY A N 1
ATOM 1496 C CA . GLY A 1 200 ? 5.775 -18.737 -11.129 1.00 64.50 200 GLY A CA 1
ATOM 1497 C C . GLY A 1 200 ? 5.577 -20.250 -11.047 1.00 64.50 200 GLY A C 1
ATOM 1498 O O . GLY A 1 200 ? 6.220 -20.968 -11.805 1.00 64.50 200 GLY A O 1
ATOM 1499 N N . GLY A 1 201 ? 4.752 -20.760 -10.123 1.00 55.59 201 GLY A N 1
ATOM 1500 C CA . GLY A 1 201 ? 4.455 -22.191 -9.989 1.00 55.59 201 GLY A CA 1
ATOM 1501 C C . GLY A 1 201 ? 5.658 -23.036 -9.557 1.00 55.59 201 GLY A C 1
ATOM 1502 O O . GLY A 1 201 ? 5.610 -24.264 -9.604 1.00 55.59 201 GLY A O 1
ATOM 1503 N N . GLY A 1 202 ? 6.741 -22.391 -9.121 1.00 49.69 202 GLY A N 1
ATOM 1504 C CA . GLY A 1 202 ? 8.000 -23.018 -8.743 1.00 49.69 202 GLY A CA 1
ATOM 1505 C C . GLY A 1 202 ? 7.964 -23.639 -7.355 1.00 49.69 202 GLY A C 1
ATOM 1506 O O . GLY A 1 202 ? 8.849 -23.336 -6.572 1.00 49.69 202 GLY A O 1
ATOM 1507 N N . GLY A 1 203 ? 6.953 -24.458 -7.038 1.00 42.16 203 GLY A N 1
ATOM 1508 C CA . GLY A 1 203 ? 6.958 -25.399 -5.908 1.00 42.16 203 GLY A CA 1
ATOM 1509 C C . GLY A 1 203 ? 7.443 -24.862 -4.557 1.00 42.16 203 GLY A C 1
ATOM 1510 O O . GLY A 1 203 ? 7.908 -25.654 -3.738 1.00 42.16 203 GLY A O 1
ATOM 1511 N N . ALA A 1 204 ? 7.367 -23.554 -4.307 1.00 41.97 204 ALA A N 1
ATOM 1512 C CA . ALA A 1 204 ? 7.572 -23.035 -2.974 1.00 41.97 204 ALA A CA 1
ATOM 1513 C C . ALA A 1 204 ? 6.425 -23.609 -2.127 1.00 41.97 204 ALA A C 1
ATOM 1515 O O . ALA A 1 204 ? 5.280 -23.624 -2.598 1.00 41.97 204 ALA A O 1
ATOM 1516 N N . PRO A 1 205 ? 6.714 -24.170 -0.939 1.00 39.16 205 PRO A N 1
ATOM 1517 C CA . PRO A 1 205 ? 5.680 -24.710 -0.068 1.00 39.16 205 PRO A CA 1
ATOM 1518 C C . PRO A 1 205 ? 4.601 -23.650 0.163 1.00 39.16 205 PRO A C 1
ATOM 1520 O O . PRO A 1 205 ? 4.841 -22.469 -0.066 1.00 39.16 205 PRO A O 1
ATOM 1523 N N . GLN A 1 206 ? 3.412 -24.067 0.597 1.00 45.28 206 GLN A N 1
ATOM 1524 C CA . GLN A 1 206 ? 2.408 -23.145 1.132 1.00 45.28 206 GLN A CA 1
ATOM 1525 C C . GLN A 1 206 ? 3.103 -22.138 2.080 1.00 45.28 206 GLN A C 1
ATOM 1527 O O . GLN A 1 206 ? 3.460 -22.519 3.186 1.00 45.28 206 GLN A O 1
ATOM 1532 N N . ASP A 1 207 ? 3.357 -20.924 1.577 1.00 55.25 207 ASP A N 1
ATOM 1533 C CA . ASP A 1 207 ? 4.182 -19.833 2.129 1.00 55.25 207 ASP A CA 1
ATOM 1534 C C . ASP A 1 207 ? 5.587 -20.198 2.683 1.00 55.25 207 ASP A C 1
ATOM 1536 O O . ASP A 1 207 ? 5.733 -20.708 3.793 1.00 55.25 207 ASP A O 1
ATOM 1540 N N . PRO A 1 208 ? 6.661 -19.788 1.978 1.00 45.22 208 PRO A N 1
ATOM 1541 C CA . PRO A 1 208 ? 7.790 -19.135 2.653 1.00 45.22 208 PRO A CA 1
ATOM 1542 C C . PRO A 1 208 ? 8.065 -17.717 2.119 1.00 45.22 208 PRO A C 1
ATOM 1544 O O . PRO A 1 208 ? 9.012 -17.075 2.561 1.00 45.22 208 PRO A O 1
ATOM 1547 N N . TYR A 1 209 ? 7.250 -17.245 1.172 1.00 50.22 209 TYR A N 1
ATOM 1548 C CA . TYR A 1 209 ? 7.418 -16.001 0.418 1.00 50.22 209 TYR A CA 1
ATOM 1549 C C . TYR A 1 209 ? 6.082 -15.245 0.400 1.00 50.22 209 TYR A C 1
ATOM 1551 O O . TYR A 1 209 ? 5.285 -15.310 -0.545 1.00 50.22 209 TYR A O 1
ATOM 1559 N N . ASP A 1 210 ? 5.799 -14.604 1.532 1.00 56.28 210 ASP A N 1
ATOM 1560 C CA . ASP A 1 210 ? 4.596 -13.821 1.775 1.00 56.28 210 ASP A CA 1
ATOM 1561 C C . ASP A 1 210 ? 4.702 -12.462 1.069 1.00 56.28 210 ASP A C 1
ATOM 1563 O O . ASP A 1 210 ? 4.965 -11.449 1.710 1.00 56.28 210 ASP A O 1
ATOM 1567 N N . THR A 1 211 ? 4.467 -12.390 -0.244 1.00 65.69 211 THR A N 1
ATOM 1568 C CA . THR A 1 211 ? 4.465 -11.074 -0.898 1.00 65.69 211 THR A CA 1
ATOM 1569 C C . THR A 1 211 ? 3.412 -10.179 -0.246 1.00 65.69 211 THR A C 1
ATOM 1571 O O . THR A 1 211 ? 2.196 -10.406 -0.354 1.00 65.69 211 THR A O 1
ATOM 1574 N N . TRP A 1 212 ? 3.894 -9.168 0.471 1.00 79.81 212 TRP A N 1
ATOM 1575 C CA . TRP A 1 212 ? 3.086 -8.260 1.259 1.00 79.81 212 TRP A CA 1
ATOM 1576 C C . TRP A 1 212 ? 3.353 -6.822 0.882 1.00 79.81 212 TRP A C 1
ATOM 1578 O O . TRP A 1 212 ? 4.461 -6.433 0.534 1.00 79.81 212 TRP A O 1
ATOM 1588 N N . LEU A 1 213 ? 2.303 -6.013 0.976 1.00 87.62 213 LEU A N 1
ATOM 1589 C CA . LEU A 1 213 ? 2.447 -4.576 0.832 1.00 87.62 213 LEU A CA 1
ATOM 1590 C C . LEU A 1 213 ? 2.895 -3.926 2.148 1.00 87.62 213 LEU A C 1
ATOM 1592 O O . LEU A 1 213 ? 3.641 -2.958 2.122 1.00 87.62 213 LEU A O 1
ATOM 1596 N N . ALA A 1 214 ? 2.379 -4.422 3.277 1.00 92.69 214 ALA A N 1
ATOM 1597 C CA . ALA A 1 214 ? 2.708 -3.975 4.630 1.00 92.69 214 ALA A CA 1
ATOM 1598 C C . ALA A 1 214 ? 2.096 -4.921 5.681 1.00 92.69 214 ALA A C 1
ATOM 1600 O O . ALA A 1 214 ? 1.132 -5.645 5.406 1.00 92.69 214 ALA A O 1
ATOM 1601 N N . HIS A 1 215 ? 2.577 -4.845 6.914 1.00 92.62 215 HIS A N 1
ATOM 1602 C CA . HIS A 1 215 ? 1.913 -5.351 8.107 1.00 92.62 215 HIS A CA 1
ATOM 1603 C C . HIS A 1 215 ? 0.600 -4.603 8.371 1.00 92.62 215 HIS A C 1
ATOM 1605 O O . HIS A 1 215 ? 0.457 -3.390 8.179 1.00 92.62 215 HIS A O 1
ATOM 1611 N N . ASN A 1 216 ? -0.408 -5.346 8.820 1.00 92.00 216 ASN A N 1
ATOM 1612 C CA . ASN A 1 216 ? -1.690 -4.784 9.201 1.00 92.00 216 ASN A CA 1
ATOM 1613 C C . ASN A 1 216 ? -1.649 -4.344 10.662 1.00 92.00 216 ASN A C 1
ATOM 1615 O O . ASN A 1 216 ? -1.884 -5.142 11.571 1.00 92.00 216 ASN A O 1
ATOM 1619 N N . VAL A 1 217 ? -1.474 -3.041 10.875 1.00 90.62 217 VAL A N 1
ATOM 1620 C CA . VAL A 1 217 ? -1.380 -2.448 12.218 1.00 90.62 217 VAL A CA 1
ATOM 1621 C C . VAL A 1 217 ? -2.602 -2.687 13.110 1.00 90.62 217 VAL A C 1
ATOM 1623 O O . VAL A 1 217 ? -2.531 -2.462 14.312 1.00 90.62 217 VAL A O 1
ATOM 1626 N N . ALA A 1 218 ? -3.731 -3.156 12.563 1.00 87.00 218 ALA A N 1
ATOM 1627 C CA . ALA A 1 218 ? -4.873 -3.587 13.369 1.00 87.00 218 ALA A CA 1
ATOM 1628 C C . ALA A 1 218 ? -4.522 -4.737 14.336 1.00 87.00 218 ALA A C 1
ATOM 1630 O O . ALA A 1 218 ? -5.204 -4.902 15.350 1.00 87.00 218 ALA A O 1
ATOM 1631 N N . TYR A 1 219 ? -3.461 -5.486 14.023 1.00 85.94 219 TYR A N 1
ATOM 1632 C CA . TYR A 1 219 ? -2.915 -6.597 14.799 1.00 85.94 219 TYR A CA 1
ATOM 1633 C C . TYR A 1 219 ? -1.559 -6.269 15.438 1.00 85.94 219 TYR A C 1
ATOM 1635 O O . TYR A 1 219 ? -0.958 -7.147 16.048 1.00 85.94 219 TYR A O 1
ATOM 1643 N N . GLU A 1 220 ? -1.099 -5.020 15.329 1.00 85.75 220 GLU A N 1
ATOM 1644 C CA . GLU A 1 220 ? 0.152 -4.574 15.938 1.00 85.75 220 GLU A CA 1
ATOM 1645 C C . GLU A 1 220 ? -0.113 -4.000 17.332 1.00 85.75 220 GLU A C 1
ATOM 1647 O O . GLU A 1 220 ? -0.895 -3.055 17.480 1.00 85.75 220 GLU A O 1
ATOM 1652 N N . ARG A 1 221 ? 0.534 -4.558 18.361 1.00 80.38 221 ARG A N 1
ATOM 1653 C CA . ARG A 1 221 ? 0.281 -4.233 19.776 1.00 80.38 221 ARG A CA 1
ATOM 1654 C C . ARG A 1 221 ? 0.592 -2.779 20.095 1.00 80.38 221 ARG A C 1
ATOM 1656 O O . ARG A 1 221 ? -0.115 -2.150 20.878 1.00 80.38 221 ARG A O 1
ATOM 1663 N N . GLU A 1 222 ? 1.623 -2.231 19.463 1.00 79.56 222 GLU A N 1
ATOM 1664 C CA . GLU A 1 222 ? 2.029 -0.841 19.684 1.00 79.56 222 GLU A CA 1
ATOM 1665 C C . GLU A 1 222 ? 1.046 0.170 19.073 1.00 79.56 222 GLU A C 1
ATOM 1667 O O . GLU A 1 222 ? 0.982 1.330 19.489 1.00 79.56 222 GLU A O 1
ATOM 1672 N N . LEU A 1 223 ? 0.245 -0.258 18.093 1.00 77.44 223 LEU A N 1
ATOM 1673 C CA . LEU A 1 223 ? -0.599 0.626 17.286 1.00 77.44 223 LEU A CA 1
ATOM 1674 C C . LEU A 1 223 ? -2.103 0.353 17.430 1.00 77.44 223 LEU A C 1
ATOM 1676 O O . LEU A 1 223 ? -2.916 1.209 17.052 1.00 77.44 223 LEU A O 1
ATOM 1680 N N . SER A 1 224 ? -2.484 -0.789 18.005 1.00 79.19 224 SER A N 1
ATOM 1681 C CA . SER A 1 224 ? -3.864 -1.231 18.192 1.00 79.19 224 SER A CA 1
ATOM 1682 C C . SER A 1 224 ? -4.122 -1.626 19.642 1.00 79.19 224 SER A C 1
ATOM 1684 O O . SER A 1 224 ? -3.533 -2.558 20.170 1.00 79.19 224 SER A O 1
ATOM 1686 N N . VAL A 1 225 ? -5.098 -0.965 20.268 1.00 80.31 225 VAL A N 1
ATOM 1687 C CA . VAL A 1 225 ? -5.526 -1.256 21.651 1.00 80.31 225 VAL A CA 1
ATOM 1688 C C . VAL A 1 225 ? -6.134 -2.653 21.828 1.00 80.3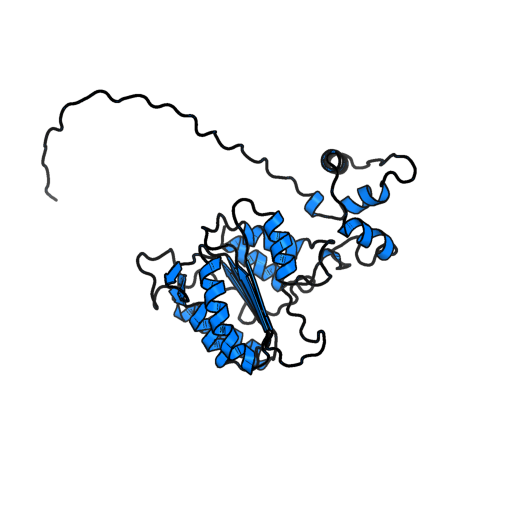1 225 VAL A C 1
ATOM 1690 O O . VAL A 1 225 ? -6.276 -3.116 22.954 1.00 80.31 225 VAL A O 1
ATOM 1693 N N . LEU A 1 226 ? -6.542 -3.301 20.731 1.00 82.00 226 LEU A N 1
ATOM 1694 C CA . LEU A 1 226 ? -7.073 -4.665 20.754 1.00 82.00 226 LEU A CA 1
ATOM 1695 C C . LEU A 1 226 ? -5.971 -5.707 20.565 1.00 82.00 226 LEU A C 1
ATOM 1697 O O . LEU A 1 226 ? -6.085 -6.804 21.114 1.00 82.00 226 LEU A O 1
ATOM 1701 N N . ALA A 1 227 ? -4.930 -5.373 19.803 1.00 81.94 227 ALA A N 1
ATOM 1702 C CA . ALA A 1 227 ? -3.829 -6.280 19.531 1.00 81.94 227 ALA A CA 1
ATOM 1703 C C . ALA A 1 227 ? -3.033 -6.539 20.815 1.00 81.94 227 ALA A C 1
ATOM 1705 O O . ALA A 1 227 ? -2.604 -5.612 21.498 1.00 81.94 227 ALA A O 1
ATOM 1706 N N . GLY A 1 228 ? -2.848 -7.810 21.168 1.00 76.38 228 GLY A N 1
ATOM 1707 C CA . GLY A 1 228 ? -2.165 -8.221 22.391 1.00 76.38 228 GLY A CA 1
ATOM 1708 C C . GLY A 1 228 ? -2.960 -8.037 23.679 1.00 76.38 228 GLY A C 1
ATOM 1709 O O . GLY A 1 228 ? -2.417 -8.304 24.751 1.00 76.38 228 GLY A O 1
ATOM 1710 N N . SER A 1 229 ? -4.219 -7.594 23.604 1.00 83.88 229 SER A N 1
ATOM 1711 C CA . SER A 1 229 ? -5.095 -7.544 24.775 1.00 83.88 229 SER A CA 1
ATOM 1712 C C . SER A 1 229 ? -5.478 -8.959 25.224 1.00 83.88 229 SER A C 1
ATOM 1714 O O . SER A 1 229 ? -5.577 -9.878 24.411 1.00 83.88 229 SER A O 1
ATOM 1716 N N . VAL A 1 230 ? -5.740 -9.143 26.522 1.00 85.81 230 VAL A N 1
ATOM 1717 C CA . VAL A 1 230 ? -6.187 -10.443 27.069 1.00 85.81 230 VAL A CA 1
ATOM 1718 C C . VAL A 1 230 ? -7.472 -10.949 26.403 1.00 85.81 230 VAL A C 1
ATOM 1720 O O . VAL A 1 230 ? -7.669 -12.154 26.268 1.00 85.81 230 VAL A O 1
ATOM 1723 N N . ASP A 1 231 ? -8.300 -10.022 25.917 1.00 86.31 231 ASP A N 1
ATOM 1724 C CA . ASP A 1 231 ? -9.575 -10.297 25.263 1.00 86.31 231 ASP A CA 1
ATOM 1725 C C . ASP A 1 231 ? -9.478 -10.299 23.725 1.00 86.31 231 ASP A C 1
ATOM 1727 O O . ASP A 1 231 ? -10.504 -10.384 23.052 1.00 86.31 231 ASP A O 1
ATOM 1731 N N . GLU A 1 232 ? -8.280 -10.223 23.130 1.00 85.62 232 GLU A N 1
ATOM 1732 C CA . GLU A 1 232 ? -8.096 -10.145 21.669 1.00 85.62 232 GLU A CA 1
ATOM 1733 C C . GLU A 1 232 ? -8.844 -11.271 20.939 1.00 85.62 232 GLU A C 1
ATOM 1735 O O . GLU A 1 232 ? -9.596 -11.024 19.990 1.00 85.62 232 GLU A O 1
ATOM 1740 N N . SER A 1 233 ? -8.687 -12.502 21.437 1.00 85.12 233 SER A N 1
ATOM 1741 C CA . SER A 1 233 ? -9.316 -13.710 20.886 1.00 85.12 233 SER A CA 1
ATOM 1742 C C . SER A 1 233 ? -10.847 -13.681 20.944 1.00 85.12 233 SER A C 1
ATOM 1744 O O . SER A 1 233 ? -11.505 -14.354 20.153 1.00 85.12 233 SER A O 1
ATOM 1746 N N . VAL A 1 234 ? -11.419 -12.872 21.838 1.00 85.31 234 VAL A N 1
ATOM 1747 C CA . VAL A 1 234 ? -12.865 -12.703 22.010 1.00 85.31 234 VAL A CA 1
ATOM 1748 C C . VAL A 1 234 ? -13.374 -11.503 21.210 1.00 85.31 234 VAL A C 1
ATOM 1750 O O . VAL A 1 234 ? -14.470 -11.555 20.652 1.00 85.31 234 VAL A O 1
ATOM 1753 N N . LEU A 1 235 ? -12.597 -10.419 21.129 1.00 84.88 235 LEU A N 1
ATOM 1754 C CA . LEU A 1 235 ? -13.037 -9.135 20.580 1.00 84.88 235 LEU A CA 1
ATOM 1755 C C . LEU A 1 235 ? -12.763 -8.975 19.083 1.00 84.88 235 LEU A C 1
ATOM 1757 O O . LEU A 1 235 ? -13.604 -8.418 18.377 1.00 84.88 235 LEU A O 1
ATOM 1761 N N . ILE A 1 236 ? -11.632 -9.460 18.562 1.00 85.31 236 ILE A N 1
ATOM 1762 C CA . ILE A 1 236 ? -11.304 -9.288 17.138 1.00 85.31 236 ILE A CA 1
ATOM 1763 C C . ILE A 1 236 ? -12.225 -10.106 16.216 1.00 85.31 236 ILE A C 1
ATOM 1765 O O . ILE A 1 236 ? -12.757 -9.518 15.267 1.00 85.31 236 ILE A O 1
ATOM 1769 N N . PRO A 1 237 ? -12.481 -11.411 16.448 1.00 85.62 237 PRO A N 1
ATOM 1770 C CA . PRO A 1 237 ? -13.328 -12.203 15.554 1.00 85.62 237 PRO A CA 1
ATOM 1771 C C . PRO A 1 237 ? -14.721 -11.607 15.277 1.00 85.62 237 PRO A C 1
ATOM 1773 O O . PRO A 1 237 ? -15.074 -11.496 14.099 1.00 85.62 237 PRO A O 1
ATOM 1776 N N . PRO A 1 238 ? -15.511 -11.151 16.275 1.00 83.50 238 PRO A N 1
ATOM 1777 C CA . PRO A 1 238 ? -16.810 -10.537 15.996 1.00 83.50 238 PRO A CA 1
ATOM 1778 C C . PRO A 1 238 ? -16.686 -9.185 15.277 1.00 83.50 238 PRO A C 1
ATOM 1780 O O . PRO A 1 238 ? -17.561 -8.828 14.488 1.00 83.50 238 PRO A O 1
ATOM 1783 N N . LEU A 1 239 ? -15.594 -8.438 15.482 1.00 87.06 239 LEU A N 1
ATOM 1784 C CA . LEU A 1 239 ? -15.370 -7.158 14.803 1.00 87.06 239 LEU A CA 1
ATOM 1785 C C . LEU A 1 239 ? -15.053 -7.301 13.308 1.00 87.06 239 LEU A C 1
ATOM 1787 O O . LEU A 1 239 ? -15.296 -6.350 12.558 1.00 87.06 239 LEU A O 1
ATOM 1791 N N . ARG A 1 240 ? -14.583 -8.475 12.856 1.00 84.12 240 ARG A N 1
ATOM 1792 C CA . ARG A 1 240 ? -14.336 -8.769 11.429 1.00 84.12 240 ARG A CA 1
ATOM 1793 C C . ARG A 1 240 ? -15.597 -8.682 10.579 1.00 84.12 240 ARG A C 1
ATOM 1795 O O . ARG A 1 240 ? -15.568 -8.173 9.462 1.00 84.12 240 ARG A O 1
ATOM 1802 N N . TYR A 1 241 ? -16.714 -9.150 11.117 1.00 82.25 241 TYR A N 1
ATOM 1803 C CA . TYR A 1 241 ? -17.996 -9.162 10.411 1.00 82.25 241 TYR A CA 1
ATOM 1804 C C . TYR A 1 241 ? -18.934 -8.052 10.881 1.00 82.25 241 TYR A C 1
ATOM 1806 O O . TYR A 1 241 ? -20.058 -7.938 10.396 1.00 82.25 241 TYR A O 1
ATOM 1814 N N . PHE A 1 242 ? -18.464 -7.205 11.800 1.00 85.25 242 PHE A N 1
ATOM 1815 C CA . PHE A 1 242 ? -19.252 -6.113 12.336 1.00 85.25 242 PHE A CA 1
ATOM 1816 C C . PHE A 1 242 ? -19.604 -5.093 11.249 1.00 85.25 242 PHE A C 1
ATOM 1818 O O . PHE A 1 242 ? -18.727 -4.425 10.682 1.00 85.25 242 PHE A O 1
ATOM 1825 N N . GLN A 1 243 ? -20.908 -4.957 11.015 1.00 83.69 243 GLN A N 1
ATOM 1826 C CA . GLN A 1 243 ? -21.508 -3.921 10.188 1.00 83.69 243 GLN A CA 1
ATOM 1827 C C . GLN A 1 243 ? -21.982 -2.785 11.100 1.00 83.69 243 GLN A C 1
ATOM 1829 O O . GLN A 1 243 ? -22.843 -3.020 11.951 1.00 83.69 243 GLN A O 1
ATOM 1834 N N . PRO A 1 244 ? -21.429 -1.567 10.966 1.00 83.62 244 PRO A N 1
ATOM 1835 C CA . PRO A 1 244 ? -21.823 -0.450 11.811 1.00 83.62 244 PRO A CA 1
ATOM 1836 C C . PRO A 1 244 ? -23.315 -0.129 11.636 1.00 83.62 244 PRO A C 1
ATOM 1838 O O . PRO A 1 244 ? -23.728 0.161 10.509 1.00 83.62 244 PRO A O 1
ATOM 1841 N N . PRO A 1 245 ? -24.119 -0.138 12.715 1.00 84.44 245 PRO A N 1
ATOM 1842 C CA . PRO A 1 245 ? -25.512 0.291 12.646 1.00 84.44 245 PRO A CA 1
ATOM 1843 C C . PRO A 1 245 ? -25.600 1.803 12.374 1.00 84.44 245 PRO A C 1
ATOM 1845 O O . PRO A 1 245 ? -24.620 2.536 12.550 1.00 84.44 245 PRO A O 1
ATOM 1848 N N . ALA A 1 246 ? -26.762 2.297 11.935 1.00 81.12 246 ALA A N 1
ATOM 1849 C CA . ALA A 1 246 ? -26.943 3.709 11.573 1.00 81.12 246 ALA A CA 1
ATOM 1850 C C . ALA A 1 246 ? -26.657 4.654 12.760 1.00 81.12 246 ALA A C 1
ATOM 1852 O O . ALA A 1 246 ? -26.058 5.723 12.594 1.00 81.12 246 ALA A O 1
ATOM 1853 N N . GLU A 1 247 ? -27.002 4.192 13.956 1.00 84.06 247 GLU A N 1
ATOM 1854 C CA . GLU A 1 247 ? -26.855 4.829 15.262 1.00 84.06 247 GLU A CA 1
ATOM 1855 C C . GLU A 1 247 ? -25.388 4.915 15.711 1.00 84.06 247 GLU A C 1
ATOM 1857 O O . GLU A 1 247 ? -25.045 5.735 16.564 1.00 84.06 247 GLU A O 1
ATOM 1862 N N . MET A 1 248 ? -24.474 4.144 15.098 1.00 87.19 248 MET A N 1
ATOM 1863 C CA . MET A 1 248 ? -23.037 4.207 15.405 1.00 87.19 248 MET A CA 1
ATOM 1864 C C . MET A 1 248 ? -22.493 5.631 15.254 1.00 87.19 248 MET A C 1
ATOM 1866 O O . MET A 1 248 ? -21.596 6.045 15.983 1.00 87.19 248 MET A O 1
ATOM 1870 N N . ARG A 1 249 ? -23.044 6.416 14.323 1.00 85.12 249 ARG A N 1
ATOM 1871 C CA . ARG A 1 249 ? -22.621 7.805 14.121 1.00 85.12 249 ARG A CA 1
ATOM 1872 C C . ARG A 1 249 ? -22.920 8.676 15.337 1.00 85.12 249 ARG A C 1
ATOM 1874 O O . ARG A 1 249 ? -22.076 9.479 15.724 1.00 85.12 249 ARG A O 1
ATOM 1881 N N . GLU A 1 250 ? -24.101 8.518 15.921 1.00 86.75 250 GLU A N 1
ATOM 1882 C CA . GLU A 1 250 ? -24.506 9.247 17.123 1.00 86.75 250 GLU A CA 1
ATOM 1883 C C . GLU A 1 250 ? -23.656 8.818 18.311 1.00 86.75 250 GLU A C 1
ATOM 1885 O O . GLU A 1 250 ? -23.177 9.670 19.058 1.00 86.75 250 GLU A O 1
ATOM 1890 N N . PHE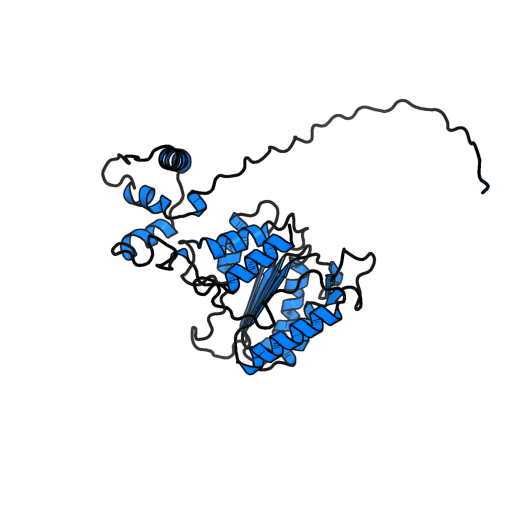 A 1 251 ? -23.369 7.519 18.417 1.00 88.75 251 PHE A N 1
ATOM 1891 C CA . PHE A 1 251 ? -22.478 6.992 19.442 1.00 88.75 251 PHE A CA 1
ATOM 1892 C C . PHE A 1 251 ? -21.053 7.561 19.330 1.00 88.75 251 PHE A C 1
ATOM 1894 O O . PHE A 1 251 ? -20.514 8.072 20.310 1.00 88.75 251 PHE A O 1
ATOM 1901 N N . VAL A 1 252 ? -20.463 7.575 18.129 1.00 89.81 252 VAL A N 1
ATOM 1902 C CA . VAL A 1 252 ? -19.136 8.174 17.886 1.00 89.81 252 VAL A CA 1
ATOM 1903 C C . VAL A 1 252 ? -19.130 9.673 18.202 1.00 89.81 252 VAL A C 1
ATOM 1905 O O . VAL A 1 252 ? -18.171 10.179 18.784 1.00 89.81 252 VAL A O 1
ATOM 1908 N N . GLU A 1 253 ? -20.187 10.406 17.849 1.00 89.56 253 GLU A N 1
ATOM 1909 C CA . GLU A 1 253 ? -20.303 11.828 18.191 1.00 89.56 253 GLU A CA 1
ATOM 1910 C C . GLU A 1 253 ? -20.460 12.055 19.699 1.00 89.56 253 GLU A C 1
ATOM 1912 O O . GLU A 1 253 ? -19.840 12.973 20.238 1.00 89.56 253 GLU A O 1
ATOM 1917 N N . ALA A 1 254 ? -21.216 11.206 20.398 1.00 90.12 254 ALA A N 1
ATOM 1918 C CA . ALA A 1 254 ? -21.341 11.260 21.850 1.00 90.12 254 ALA A CA 1
ATOM 1919 C C . ALA A 1 254 ? -19.984 11.035 22.532 1.00 90.12 254 ALA A C 1
ATOM 1921 O O . ALA A 1 254 ? -19.618 11.819 23.408 1.00 90.12 254 ALA A O 1
ATOM 1922 N N . VAL A 1 255 ? -19.217 10.034 22.086 1.00 90.62 255 VAL A N 1
ATOM 1923 C CA . VAL A 1 255 ? -17.874 9.714 22.608 1.00 90.62 255 VAL A CA 1
ATOM 1924 C C . VAL A 1 255 ? -16.879 10.845 22.354 1.00 90.62 255 VAL A C 1
ATOM 1926 O O . VAL A 1 255 ? -16.018 11.111 23.183 1.00 90.62 255 VAL A O 1
ATOM 1929 N N . ARG A 1 256 ? -16.995 11.559 21.231 1.00 89.81 256 ARG A N 1
ATOM 1930 C CA . ARG A 1 256 ? -16.127 12.711 20.939 1.00 89.81 256 ARG A CA 1
ATOM 1931 C C . ARG A 1 256 ? -16.449 13.949 21.767 1.00 89.81 256 ARG A C 1
ATOM 1933 O O . ARG A 1 256 ? -15.548 14.731 22.050 1.00 89.81 256 ARG A O 1
ATOM 1940 N N . ARG A 1 257 ? -17.730 14.185 22.064 1.00 92.62 257 ARG A N 1
ATOM 1941 C CA . ARG A 1 257 ? -18.187 15.403 22.758 1.00 92.62 257 ARG A CA 1
ATOM 1942 C C . ARG A 1 257 ? -18.081 15.291 24.269 1.00 92.62 257 ARG A C 1
ATOM 1944 O O . ARG A 1 257 ? -17.937 16.309 24.936 1.00 92.62 257 ARG A O 1
ATOM 1951 N N . ASN A 1 258 ? -18.179 14.077 24.797 1.00 93.25 258 ASN A N 1
ATOM 1952 C CA . ASN A 1 258 ? -18.263 13.840 26.226 1.00 93.25 258 ASN A CA 1
ATOM 1953 C C . ASN A 1 258 ? -17.060 13.033 26.692 1.00 93.25 258 ASN A C 1
ATOM 1955 O O . ASN A 1 258 ? -16.702 12.028 26.088 1.00 93.25 258 ASN A O 1
ATOM 1959 N N . ARG A 1 259 ? -16.485 13.435 27.827 1.00 90.94 259 ARG A N 1
ATOM 1960 C CA . ARG A 1 259 ? -15.408 12.682 28.481 1.00 90.94 259 ARG A CA 1
ATOM 1961 C C . ARG A 1 259 ? -15.856 11.279 28.912 1.00 90.94 259 ARG A C 1
ATOM 1963 O O . ARG A 1 259 ? -15.041 10.364 28.930 1.00 90.94 259 ARG A O 1
ATOM 1970 N N . THR A 1 260 ? -17.137 11.124 29.246 1.00 91.56 260 THR A N 1
ATOM 1971 C CA . THR A 1 260 ? -17.723 9.866 29.714 1.00 91.56 260 THR A CA 1
ATOM 1972 C C . THR A 1 260 ? -19.020 9.604 28.962 1.00 91.56 260 THR A C 1
ATOM 1974 O O . THR A 1 260 ? -19.894 10.469 28.914 1.00 91.56 260 THR A O 1
ATOM 1977 N N . VAL A 1 261 ? -19.158 8.403 28.402 1.00 90.88 261 VAL A N 1
ATOM 1978 C CA . VAL A 1 261 ? -20.382 7.932 27.744 1.00 90.88 261 VAL A CA 1
ATOM 1979 C C . VAL A 1 261 ? -20.748 6.575 28.327 1.00 90.88 261 VAL A C 1
ATOM 1981 O O . VAL A 1 261 ? -19.937 5.652 28.304 1.00 90.88 261 VAL A O 1
ATOM 1984 N N . ALA A 1 262 ? -21.966 6.451 28.852 1.00 91.00 262 ALA A N 1
ATOM 1985 C CA . ALA A 1 262 ? -22.499 5.177 29.317 1.00 91.00 262 ALA A CA 1
ATOM 1986 C C . ALA A 1 262 ? -23.187 4.443 28.157 1.00 91.00 262 ALA A C 1
ATOM 1988 O O . ALA A 1 262 ? -24.056 5.006 27.492 1.00 91.00 262 ALA A O 1
ATOM 1989 N N . VAL A 1 263 ? -22.821 3.179 27.929 1.00 89.31 263 VAL A N 1
ATOM 1990 C CA . VAL A 1 263 ? -23.479 2.304 26.946 1.00 89.31 263 VAL A CA 1
ATOM 1991 C C . VAL A 1 263 ? -24.451 1.394 27.687 1.00 89.31 263 VAL A C 1
ATOM 1993 O O . VAL A 1 263 ? -24.043 0.437 28.344 1.00 89.31 263 VAL A O 1
ATOM 1996 N N . LEU A 1 264 ? -25.743 1.708 27.603 1.00 90.38 264 LEU A N 1
ATOM 1997 C CA . LEU A 1 264 ? -26.810 0.983 28.294 1.00 90.38 264 LEU A CA 1
ATOM 1998 C C . LEU A 1 264 ? -27.538 0.036 27.332 1.00 90.38 264 LEU A C 1
ATOM 2000 O O . LEU A 1 264 ? -27.658 0.311 26.142 1.00 90.38 264 LEU A O 1
ATOM 2004 N N . GLY A 1 265 ? -28.022 -1.094 27.845 1.00 87.38 265 GLY A N 1
ATOM 2005 C CA . GLY A 1 265 ? -28.745 -2.089 27.052 1.00 87.38 265 GLY A CA 1
ATOM 2006 C C . GLY A 1 265 ? -28.855 -3.434 27.763 1.00 87.38 265 GLY A C 1
ATOM 2007 O O . GLY A 1 265 ? -28.046 -3.754 28.640 1.00 87.38 265 GLY A O 1
ATOM 2008 N N . THR A 1 266 ? -29.840 -4.239 27.377 1.00 92.12 266 THR A N 1
ATOM 2009 C CA . THR A 1 266 ? -30.072 -5.582 27.930 1.00 92.12 266 THR A CA 1
ATOM 2010 C C . THR A 1 266 ? -28.945 -6.559 27.570 1.00 92.12 266 THR A C 1
ATOM 2012 O O . THR A 1 266 ? -28.047 -6.265 26.772 1.00 92.12 266 THR A O 1
ATOM 2015 N N . MET A 1 267 ? -28.925 -7.732 28.204 1.00 88.38 267 MET A N 1
ATOM 2016 C CA . MET A 1 267 ? -27.996 -8.801 27.826 1.00 88.38 267 MET A CA 1
ATOM 2017 C C . MET A 1 267 ? -28.190 -9.172 26.346 1.00 88.38 267 MET A C 1
ATOM 2019 O O . MET A 1 267 ? -29.313 -9.193 25.854 1.00 88.38 267 MET A O 1
ATOM 2023 N N . GLY A 1 268 ? -27.091 -9.413 25.624 1.00 83.75 268 GLY A N 1
ATOM 2024 C CA . GLY A 1 268 ? -27.132 -9.739 24.192 1.00 83.75 268 GLY A CA 1
ATOM 2025 C C . GLY A 1 268 ? -27.306 -8.545 23.245 1.00 83.75 268 GLY A C 1
ATOM 2026 O O . GLY A 1 268 ? -27.200 -8.722 22.039 1.00 83.75 268 GLY A O 1
ATOM 2027 N N . SER A 1 269 ? -27.474 -7.314 23.745 1.00 85.62 269 SER A N 1
ATOM 2028 C CA . SER A 1 269 ? -27.694 -6.127 22.896 1.00 85.62 269 SER A CA 1
ATOM 2029 C C . SER A 1 269 ? -26.444 -5.607 22.157 1.00 85.62 269 SER A C 1
ATOM 2031 O O . SER A 1 269 ? -26.453 -4.491 21.648 1.00 85.62 269 SER A O 1
ATOM 2033 N N . GLY A 1 270 ? -25.333 -6.355 22.155 1.00 85.81 270 GLY A N 1
ATOM 2034 C CA . GLY A 1 270 ? -24.106 -5.984 21.437 1.00 85.81 270 GLY A CA 1
ATOM 2035 C C . GLY A 1 270 ? -23.274 -4.848 22.051 1.00 85.81 270 GLY A C 1
ATOM 2036 O O . GLY A 1 270 ? -22.420 -4.301 21.362 1.00 85.81 270 GLY A O 1
ATOM 2037 N N . LYS A 1 271 ? -23.474 -4.487 23.331 1.00 88.56 271 LYS A N 1
ATOM 2038 C CA . LYS A 1 271 ? -22.753 -3.368 23.991 1.00 88.56 271 LYS A CA 1
ATOM 2039 C C . LYS A 1 271 ? -21.233 -3.473 23.875 1.00 88.56 271 LYS A C 1
ATOM 2041 O O . LYS A 1 271 ? -20.587 -2.504 23.493 1.00 88.56 271 LYS A O 1
ATOM 2046 N N . THR A 1 272 ? -20.678 -4.646 24.180 1.00 86.25 272 THR A N 1
ATOM 2047 C CA . THR A 1 272 ? -19.236 -4.909 24.085 1.00 86.25 272 THR A CA 1
ATOM 2048 C C . THR A 1 272 ? -18.758 -4.727 22.652 1.00 86.25 272 THR A C 1
ATOM 2050 O O . THR A 1 272 ? -17.809 -3.996 22.414 1.00 86.25 272 THR A O 1
ATOM 2053 N N . THR A 1 273 ? -19.473 -5.294 21.678 1.00 87.31 273 THR A N 1
ATOM 2054 C CA . THR A 1 273 ? -19.156 -5.126 20.256 1.00 87.31 273 THR A CA 1
ATOM 2055 C C . THR A 1 273 ? -19.191 -3.657 19.836 1.00 87.31 273 THR A C 1
ATOM 2057 O O . THR A 1 273 ? -18.287 -3.211 19.139 1.00 87.31 273 THR A O 1
ATOM 2060 N N . LEU A 1 274 ? -20.186 -2.886 20.288 1.00 87.12 274 LEU A N 1
ATOM 2061 C CA . LEU A 1 274 ? -20.305 -1.459 19.989 1.00 87.12 274 LEU A CA 1
ATOM 2062 C C . LEU A 1 274 ? -19.151 -0.651 20.602 1.00 87.12 274 LEU A C 1
ATOM 2064 O O . LEU A 1 274 ? -18.561 0.186 19.924 1.00 87.12 274 LEU A O 1
ATOM 2068 N N . ALA A 1 275 ? -18.800 -0.927 21.860 1.00 86.25 275 ALA A N 1
ATOM 2069 C CA . ALA A 1 275 ? -17.684 -0.280 22.540 1.00 86.25 275 ALA A CA 1
ATOM 2070 C C . ALA A 1 275 ? -16.342 -0.624 21.871 1.00 86.25 275 ALA A C 1
ATOM 2072 O O . ALA A 1 275 ? -15.568 0.273 21.548 1.00 86.25 275 ALA A O 1
ATOM 2073 N N . CYS A 1 276 ? -16.093 -1.901 21.575 1.00 86.62 276 CYS A N 1
ATOM 2074 C CA . CYS A 1 276 ? -14.868 -2.353 20.913 1.00 86.62 276 CYS A CA 1
ATOM 2075 C C . CYS A 1 276 ? -14.792 -1.907 19.447 1.00 86.62 276 CYS A C 1
ATOM 2077 O O . CYS A 1 276 ? -13.701 -1.725 18.912 1.00 86.62 276 CYS A O 1
ATOM 2079 N N . ALA A 1 277 ? -15.926 -1.651 18.789 1.00 86.88 277 ALA A N 1
ATOM 2080 C CA . ALA A 1 277 ? -15.932 -1.059 17.457 1.00 86.88 277 ALA A CA 1
ATOM 2081 C C . ALA A 1 277 ? -15.315 0.350 17.447 1.00 86.88 277 ALA A C 1
ATOM 2083 O O . ALA A 1 277 ? -14.799 0.763 16.415 1.00 86.88 277 ALA A O 1
ATOM 2084 N N . LEU A 1 278 ? -15.263 1.069 18.576 1.00 84.88 278 LEU A N 1
ATOM 2085 C CA . LEU A 1 278 ? -14.532 2.340 18.659 1.00 84.88 278 LEU A CA 1
ATOM 2086 C C . LEU A 1 278 ? -13.021 2.170 18.461 1.00 84.88 278 LEU A C 1
ATOM 2088 O O . LEU A 1 278 ? -12.351 3.120 18.066 1.00 84.88 278 LEU A O 1
ATOM 2092 N N . CYS A 1 279 ? -12.472 0.973 18.668 1.00 80.06 279 CYS A N 1
ATOM 2093 C CA . CYS A 1 279 ? -11.069 0.687 18.370 1.00 80.06 279 CYS A CA 1
ATOM 2094 C C . CYS A 1 279 ? -10.792 0.674 16.853 1.00 80.06 279 CYS A C 1
ATOM 2096 O O . CYS A 1 279 ? -9.645 0.815 16.430 1.00 80.06 279 CYS A O 1
ATOM 2098 N N . ARG A 1 280 ? -11.836 0.569 16.017 1.00 80.31 280 ARG A N 1
ATOM 2099 C CA . ARG A 1 280 ? -11.747 0.663 14.555 1.00 80.31 280 ARG A CA 1
ATOM 2100 C C . ARG A 1 280 ? -11.677 2.129 14.125 1.00 80.31 280 ARG A C 1
ATOM 2102 O O . ARG A 1 280 ? -12.695 2.815 13.995 1.00 80.31 280 ARG A O 1
ATOM 2109 N N . ARG A 1 281 ? -10.460 2.634 13.899 1.00 75.00 281 ARG A N 1
ATOM 2110 C CA . ARG A 1 281 ? -10.192 4.050 13.567 1.00 75.00 281 ARG A CA 1
ATOM 2111 C C . ARG A 1 281 ? -10.944 4.546 12.330 1.00 75.00 281 ARG A C 1
ATOM 2113 O O . ARG A 1 281 ? -11.250 5.736 12.241 1.00 75.00 281 ARG A O 1
ATOM 2120 N N . GLU A 1 282 ? -11.285 3.666 11.394 1.00 73.12 282 GLU A N 1
ATOM 2121 C CA . GLU A 1 282 ? -12.090 4.007 10.224 1.00 73.12 282 GLU A CA 1
ATOM 2122 C C . GLU A 1 282 ? -13.527 4.426 10.581 1.00 73.12 282 GLU A C 1
ATOM 2124 O O . GLU A 1 282 ? -14.106 5.253 9.875 1.00 73.12 282 GLU A O 1
ATOM 2129 N N . LEU A 1 283 ? -14.077 3.938 11.701 1.00 78.06 283 LEU A N 1
ATOM 2130 C CA . LEU A 1 283 ? -15.382 4.360 12.227 1.00 78.06 283 LEU A CA 1
ATOM 2131 C C . LEU A 1 283 ? -15.295 5.720 12.933 1.00 78.06 283 LEU A C 1
ATOM 2133 O O . LEU A 1 283 ? -16.262 6.480 12.967 1.00 78.06 283 LEU A O 1
ATOM 2137 N N . LEU A 1 284 ? -14.104 6.065 13.424 1.00 75.81 284 LEU A N 1
ATOM 2138 C CA . LEU A 1 284 ? -13.797 7.339 14.065 1.00 75.81 284 LEU A CA 1
ATOM 2139 C C . LEU A 1 284 ? -13.363 8.430 13.079 1.00 75.81 284 LEU A C 1
ATOM 2141 O O . LEU A 1 284 ? -12.874 9.473 13.515 1.00 75.81 284 LEU A O 1
ATOM 2145 N N . ARG A 1 285 ? -13.519 8.268 11.762 1.00 67.06 285 ARG A N 1
ATOM 2146 C CA . ARG A 1 285 ? -13.246 9.354 10.803 1.00 67.06 285 ARG A CA 1
ATOM 2147 C C . ARG A 1 285 ? -14.469 10.253 10.634 1.00 67.06 285 ARG A C 1
ATOM 2149 O O . ARG A 1 285 ? -15.588 9.787 10.447 1.00 67.06 285 ARG A O 1
ATOM 2156 N N . ARG A 1 286 ? -14.279 11.579 10.675 1.00 57.22 286 ARG A N 1
ATOM 2157 C CA . ARG A 1 286 ? -15.300 12.518 10.181 1.00 57.22 286 ARG A CA 1
ATOM 2158 C C . ARG A 1 286 ? -15.413 12.314 8.670 1.00 57.22 286 ARG A C 1
ATOM 2160 O O . ARG A 1 286 ? -14.446 12.566 7.953 1.00 57.22 286 ARG A O 1
ATOM 2167 N N . ARG A 1 287 ? -16.573 11.873 8.170 1.00 49.12 287 ARG A N 1
ATOM 2168 C CA . ARG A 1 287 ? -16.860 12.008 6.735 1.00 49.12 287 ARG A CA 1
ATOM 2169 C C . ARG A 1 287 ? -16.805 13.500 6.406 1.00 49.12 287 ARG A C 1
ATOM 2171 O O . ARG A 1 287 ? -17.493 14.288 7.051 1.00 49.12 287 ARG A O 1
ATOM 2178 N N . ARG A 1 288 ? -15.991 13.895 5.421 1.00 39.50 288 ARG A N 1
ATOM 2179 C CA . ARG A 1 288 ? -16.176 15.207 4.790 1.00 39.50 288 ARG A CA 1
ATOM 2180 C C . ARG A 1 288 ? -17.589 15.218 4.189 1.00 39.50 288 ARG A C 1
ATOM 2182 O O . ARG A 1 288 ? -17.966 14.206 3.592 1.00 39.50 288 ARG A O 1
ATOM 2189 N N . PRO A 1 289 ? -18.378 16.289 4.371 1.00 33.66 289 PRO A N 1
ATOM 2190 C CA . PRO A 1 289 ? -19.703 16.366 3.778 1.00 33.66 289 PRO A CA 1
ATOM 2191 C C . PRO A 1 289 ? -19.587 16.168 2.264 1.00 33.66 289 PRO A C 1
ATOM 2193 O O . PRO A 1 289 ? -18.808 16.840 1.588 1.00 33.66 289 PRO A O 1
ATOM 2196 N N . THR A 1 290 ? -20.330 15.198 1.740 1.00 37.75 290 THR A N 1
ATOM 2197 C CA . THR A 1 290 ? -20.536 15.026 0.304 1.00 37.75 290 THR A CA 1
ATOM 2198 C C . THR A 1 290 ? -21.306 16.239 -0.193 1.00 37.75 290 THR A C 1
ATOM 2200 O O . THR A 1 290 ? -22.485 16.379 0.121 1.00 37.75 290 THR A O 1
ATOM 2203 N N . VAL A 1 291 ? -20.644 17.125 -0.939 1.00 38.34 291 VAL A N 1
ATOM 2204 C CA . VAL A 1 291 ? -21.331 18.206 -1.654 1.00 38.34 291 VAL A CA 1
ATOM 2205 C C . VAL A 1 291 ? -22.275 17.547 -2.669 1.00 38.34 291 VAL A C 1
ATOM 2207 O O . VAL A 1 291 ? -21.796 16.779 -3.512 1.00 38.34 291 VAL A O 1
ATOM 2210 N N . PRO A 1 292 ? -23.599 17.769 -2.589 1.00 35.19 292 PRO A N 1
ATOM 2211 C CA . PRO A 1 292 ? -24.527 17.219 -3.563 1.00 35.19 292 PRO A CA 1
ATOM 2212 C C . PRO A 1 292 ? -24.244 17.836 -4.937 1.00 35.19 292 PRO A C 1
ATOM 2214 O O . PRO A 1 292 ? -24.014 19.038 -5.066 1.00 35.19 292 PRO A O 1
ATOM 2217 N N . ARG A 1 293 ? -24.226 16.990 -5.972 1.00 40.75 293 ARG A N 1
ATOM 2218 C CA . ARG A 1 293 ? -24.131 17.430 -7.369 1.00 40.75 293 ARG A CA 1
ATOM 2219 C C . ARG A 1 293 ? -25.316 18.353 -7.686 1.00 40.75 293 ARG A C 1
ATOM 2221 O O . ARG A 1 293 ? -26.439 17.972 -7.359 1.00 40.75 293 ARG A O 1
ATOM 2228 N N . PRO A 1 294 ? -25.119 19.482 -8.387 1.00 35.50 294 PRO A N 1
ATOM 2229 C CA . PRO A 1 294 ? -26.233 20.121 -9.067 1.00 35.50 294 PRO A CA 1
ATOM 2230 C C . PRO A 1 294 ? -26.777 19.136 -10.108 1.00 35.50 294 PRO A C 1
ATOM 2232 O O . PRO A 1 294 ? -26.036 18.607 -10.941 1.00 35.50 294 PRO A O 1
ATOM 2235 N N . SER A 1 295 ? -28.069 18.835 -10.003 1.00 35.97 295 SER A N 1
ATOM 2236 C CA . SER A 1 295 ? -28.820 18.105 -11.016 1.00 35.97 295 SER A CA 1
ATOM 2237 C C . SER A 1 295 ? -28.711 18.854 -12.340 1.00 35.97 295 SER A C 1
ATOM 2239 O O . SER A 1 295 ? -28.962 20.058 -12.381 1.00 35.97 295 SER A O 1
ATOM 2241 N N . ALA A 1 296 ? -28.351 18.151 -13.414 1.00 41.62 296 ALA A N 1
ATOM 2242 C CA . ALA A 1 296 ? -28.452 18.674 -14.768 1.00 41.62 296 ALA A CA 1
ATOM 2243 C C . ALA A 1 296 ? -29.938 18.919 -15.079 1.00 41.62 296 ALA A C 1
ATOM 2245 O O . ALA A 1 296 ? -30.668 18.010 -15.467 1.00 41.62 296 ALA A O 1
ATOM 2246 N N . GLY A 1 297 ? -30.391 20.141 -14.807 1.00 34.84 297 GLY A N 1
ATOM 2247 C CA . GLY A 1 297 ? -31.702 20.640 -15.175 1.00 34.84 297 GLY A CA 1
ATOM 2248 C C . GLY A 1 297 ? -31.680 21.094 -16.626 1.00 34.84 297 GLY A C 1
ATOM 2249 O O . GLY A 1 297 ? -30.964 22.021 -16.989 1.00 34.84 297 GLY A O 1
ATOM 2250 N N . SER A 1 298 ? -32.473 20.403 -17.434 1.00 38.25 298 SER A N 1
ATOM 2251 C CA . SER A 1 298 ? -32.936 20.814 -18.753 1.00 38.25 298 SER A CA 1
ATOM 2252 C C . SER A 1 298 ? -33.475 22.251 -18.747 1.00 38.25 298 SER A C 1
ATOM 2254 O O . SER A 1 298 ? -34.435 22.537 -18.034 1.00 38.25 298 SER A O 1
ATOM 2256 N N . SER A 1 299 ? -32.969 23.097 -19.643 1.00 37.75 299 SER A N 1
ATOM 2257 C CA . SER A 1 299 ? -33.792 24.104 -20.316 1.00 37.75 299 SER A CA 1
ATOM 2258 C C . SER A 1 299 ? -33.178 24.445 -21.669 1.00 37.75 299 SER A C 1
ATOM 2260 O O . SER A 1 299 ? -32.170 25.146 -21.760 1.00 37.75 299 SER A O 1
ATOM 2262 N N . ALA A 1 300 ? -33.801 23.924 -22.721 1.00 40.00 300 ALA A N 1
ATOM 2263 C CA . ALA A 1 300 ? -33.696 24.476 -24.056 1.00 40.00 300 ALA A CA 1
ATOM 2264 C C . ALA A 1 300 ? -34.432 25.825 -24.089 1.00 40.00 300 ALA A C 1
ATOM 2266 O O . ALA A 1 300 ? -35.597 25.897 -23.700 1.00 40.00 300 ALA A O 1
ATOM 2267 N N . SER A 1 301 ? -33.782 26.870 -24.597 1.00 37.56 301 SER A N 1
ATOM 2268 C CA . SER A 1 301 ? -34.475 27.972 -25.261 1.00 37.56 301 SER A CA 1
ATOM 2269 C C . SER A 1 301 ? -33.588 28.596 -26.345 1.00 37.56 301 SER A C 1
ATOM 2271 O O . SER A 1 301 ? -32.401 28.855 -26.175 1.00 37.56 301 SER A O 1
ATOM 2273 N N . THR A 1 302 ? -34.225 28.723 -27.500 1.00 37.66 302 THR A N 1
ATOM 2274 C CA . THR A 1 302 ? -33.822 29.158 -28.842 1.00 37.66 302 THR A CA 1
ATOM 2275 C C . THR A 1 302 ? -33.077 30.508 -28.899 1.00 37.66 302 THR A C 1
ATOM 2277 O O . THR A 1 302 ? -33.393 31.398 -28.109 1.00 37.66 302 THR A O 1
ATOM 2280 N N . PRO A 1 303 ? -32.147 30.722 -29.859 1.00 42.19 303 PRO A N 1
ATOM 2281 C CA . PRO A 1 303 ? -31.434 31.992 -30.026 1.00 42.19 303 PRO A CA 1
ATOM 2282 C C . PRO A 1 303 ? -32.208 32.978 -30.926 1.00 42.19 303 PRO A C 1
ATOM 2284 O O . PRO A 1 303 ? -32.928 32.531 -31.822 1.00 42.19 303 PRO A O 1
ATOM 2287 N N . PRO A 1 304 ? -32.014 34.306 -30.796 1.00 44.69 304 PRO A N 1
ATOM 2288 C CA . PRO A 1 304 ? -32.356 35.241 -31.855 1.00 44.69 304 PRO A CA 1
ATOM 2289 C C . PRO A 1 304 ? -31.148 35.561 -32.749 1.00 44.69 304 PRO A C 1
ATOM 2291 O O . PRO A 1 304 ? -29.987 35.537 -32.338 1.00 44.69 304 PRO A O 1
ATOM 2294 N N . ALA A 1 305 ? -31.471 35.836 -34.008 1.00 36.56 305 ALA A N 1
ATOM 2295 C CA . ALA A 1 305 ? -30.584 35.976 -35.149 1.00 36.56 305 ALA A CA 1
ATOM 2296 C C . ALA A 1 305 ? -30.007 37.400 -35.330 1.00 36.56 305 ALA A C 1
ATOM 2298 O O . ALA A 1 305 ? -30.772 38.356 -35.373 1.00 36.56 305 ALA A O 1
ATOM 2299 N N . GLY A 1 306 ? -28.682 37.473 -35.555 1.00 33.38 306 GLY A N 1
ATOM 2300 C CA . GLY A 1 306 ? -27.921 38.432 -36.396 1.00 33.38 306 GLY A CA 1
ATOM 2301 C C . GLY A 1 306 ? -27.933 39.945 -36.076 1.00 33.38 306 GLY A C 1
ATOM 2302 O O . GLY A 1 306 ? -28.718 40.391 -35.247 1.00 33.38 306 GLY A O 1
ATOM 2303 N N . PRO A 1 307 ? -27.132 40.785 -36.787 1.00 41.00 307 PRO A N 1
ATOM 2304 C CA . PRO A 1 307 ? -26.070 40.497 -37.770 1.00 41.00 307 PRO A CA 1
ATOM 2305 C C . PRO A 1 307 ? -24.770 41.340 -37.506 1.00 41.00 307 PRO A C 1
ATOM 2307 O O . PRO A 1 307 ? -24.501 41.683 -36.360 1.00 41.00 307 PRO A O 1
ATOM 2310 N N . PRO A 1 308 ? -23.890 41.614 -38.498 1.00 44.22 308 PRO A N 1
ATOM 2311 C CA . PRO A 1 308 ? -22.600 40.961 -38.702 1.00 44.22 308 PRO A CA 1
ATOM 2312 C C . PRO A 1 308 ? -21.364 41.783 -38.273 1.00 44.22 308 PRO A C 1
ATOM 2314 O O . PRO A 1 308 ? -21.390 43.003 -38.111 1.00 44.22 308 PRO A O 1
ATOM 2317 N N . ALA A 1 309 ? -20.241 41.069 -38.171 1.00 35.81 309 ALA A N 1
ATOM 2318 C CA . ALA A 1 309 ? -18.906 41.581 -37.895 1.00 35.81 309 ALA A CA 1
ATOM 2319 C C . ALA A 1 309 ? -18.437 42.641 -38.909 1.00 35.81 309 ALA A C 1
ATOM 2321 O O . ALA A 1 309 ? -18.466 42.429 -40.123 1.00 35.81 309 ALA A O 1
ATOM 2322 N N . ARG A 1 310 ? -17.919 43.763 -38.392 1.00 32.22 310 ARG A N 1
ATOM 2323 C CA . ARG A 1 310 ? -17.080 44.696 -39.149 1.00 32.22 310 ARG A CA 1
ATOM 2324 C C . ARG A 1 310 ? -15.618 44.274 -39.056 1.00 32.22 310 ARG A C 1
ATOM 2326 O O . ARG A 1 310 ? -15.046 44.149 -37.980 1.00 32.22 310 ARG A O 1
ATOM 2333 N N . CYS A 1 311 ? -15.047 44.100 -40.239 1.00 30.92 311 CYS A N 1
ATOM 2334 C CA . CYS A 1 311 ? -13.631 43.984 -40.535 1.00 30.92 311 CYS A CA 1
ATOM 2335 C C . CYS A 1 311 ? -12.885 45.261 -40.095 1.00 30.92 311 CYS A C 1
ATOM 2337 O O . CYS A 1 311 ? -13.353 46.366 -40.367 1.00 30.92 311 CYS A O 1
ATOM 2339 N N . GLY A 1 312 ? -11.709 45.119 -39.479 1.00 29.62 312 GLY A N 1
ATOM 2340 C CA . GLY A 1 312 ? -10.855 46.242 -39.084 1.00 29.62 312 GLY A CA 1
ATOM 2341 C C . GLY A 1 312 ? -9.434 45.785 -38.784 1.00 29.62 312 GLY A C 1
ATOM 2342 O O . GLY A 1 312 ? -9.139 45.360 -37.676 1.00 29.62 312 GLY A O 1
ATOM 2343 N N . ARG A 1 313 ? -8.582 45.839 -39.813 1.00 31.55 313 ARG A N 1
ATOM 2344 C CA . ARG A 1 313 ? -7.119 45.673 -39.770 1.00 31.55 313 ARG A CA 1
ATOM 2345 C C . ARG A 1 313 ? -6.491 46.556 -38.681 1.00 31.55 313 ARG A C 1
ATOM 2347 O O . ARG A 1 313 ? -7.004 47.646 -38.465 1.00 31.55 313 ARG A O 1
ATOM 2354 N N . CYS A 1 314 ? -5.354 46.126 -38.117 1.00 30.16 314 CYS A N 1
ATOM 2355 C CA . CYS A 1 314 ? -4.135 46.942 -37.939 1.00 30.16 314 CYS A CA 1
ATOM 2356 C C . CYS A 1 314 ? -3.016 46.152 -37.222 1.00 30.16 314 CYS A C 1
ATOM 2358 O O . CYS A 1 314 ? -3.007 46.015 -36.006 1.00 30.16 314 CYS A O 1
ATOM 2360 N N . CYS A 1 315 ? -2.045 45.680 -38.003 1.00 32.09 315 CYS A N 1
ATOM 2361 C CA . CYS A 1 315 ? -0.609 45.780 -37.689 1.00 32.09 315 CYS A CA 1
ATOM 2362 C C . CYS A 1 315 ? -0.074 46.999 -38.490 1.00 32.09 315 CYS A C 1
ATOM 2364 O O . CYS A 1 315 ? -0.792 47.396 -39.417 1.00 32.09 315 CYS A O 1
ATOM 2366 N N . PRO A 1 316 ? 1.153 47.545 -38.292 1.00 39.41 316 PRO A N 1
ATOM 2367 C CA . PRO A 1 316 ? 2.277 47.107 -37.440 1.00 39.41 316 PRO A CA 1
ATOM 2368 C C . PRO A 1 316 ? 3.034 48.270 -36.715 1.00 39.41 316 PRO A C 1
ATOM 2370 O O . PRO A 1 316 ? 2.607 49.421 -36.749 1.00 39.41 316 PRO A O 1
ATOM 2373 N N . THR A 1 317 ? 4.226 47.945 -36.177 1.00 33.28 317 THR A N 1
ATOM 2374 C CA . THR A 1 317 ? 5.350 48.790 -35.681 1.00 33.28 317 THR A CA 1
ATOM 2375 C C . THR A 1 317 ? 5.196 49.329 -34.251 1.00 33.28 317 THR A C 1
ATOM 2377 O O . THR A 1 317 ? 4.166 49.901 -33.925 1.00 33.28 317 THR A O 1
ATOM 2380 N N . ARG A 1 318 ? 6.149 49.170 -33.324 1.00 35.47 318 ARG A N 1
ATOM 2381 C CA . ARG A 1 318 ? 7.608 48.946 -33.371 1.00 35.47 318 ARG A CA 1
ATOM 2382 C C . ARG A 1 318 ? 8.052 47.847 -32.408 1.00 35.47 318 ARG A C 1
ATOM 2384 O O . ARG A 1 318 ? 7.322 47.623 -31.422 1.00 35.47 318 ARG A O 1
#

Radius of gyration: 24.94 Å; chains: 1; bounding box: 57×74×70 Å

InterPro domains:
  IPR027417 P-loop containing nucleoside triphosphate hydrolase [SSF52540] (234-286)